Protein AF-A0A432FB07-F1 (afdb_monomer_lite)

pLDDT: mean 90.61, std 10.39, range [39.72, 98.75]

Radius of gyration: 23.54 Å; chains: 1; bounding box: 58×33×75 Å

Structure (mmCIF, N/CA/C/O backbone):
data_AF-A0A432FB07-F1
#
_entry.id   AF-A0A432FB07-F1
#
loop_
_atom_site.group_PDB
_atom_site.id
_atom_site.type_symbol
_atom_site.label_atom_id
_atom_site.label_alt_id
_atom_site.label_comp_id
_atom_site.label_asym_id
_atom_site.label_entity_id
_atom_site.label_seq_id
_atom_site.pdbx_PDB_ins_code
_atom_site.Cartn_x
_atom_site.Cartn_y
_atom_site.Cartn_z
_atom_site.occupancy
_atom_site.B_iso_or_equiv
_atom_site.auth_seq_id
_atom_site.auth_comp_id
_atom_site.auth_asym_id
_atom_site.auth_atom_id
_atom_site.pdbx_PDB_model_num
ATOM 1 N N . MET A 1 1 ? 30.727 -2.472 -44.908 1.00 56.41 1 MET A N 1
ATOM 2 C CA . MET A 1 1 ? 30.577 -3.791 -44.246 1.00 56.41 1 MET A CA 1
ATOM 3 C C . MET A 1 1 ? 30.570 -3.687 -42.722 1.00 56.41 1 MET A C 1
ATOM 5 O O . MET A 1 1 ? 29.626 -4.189 -42.135 1.00 56.41 1 MET A O 1
ATOM 9 N N . ILE A 1 2 ? 31.523 -2.994 -42.082 1.00 63.44 2 ILE A N 1
ATOM 10 C CA . ILE A 1 2 ? 31.592 -2.879 -40.606 1.00 63.44 2 ILE A CA 1
ATOM 11 C C . ILE A 1 2 ? 30.332 -2.233 -39.992 1.00 63.44 2 ILE A C 1
ATOM 13 O O . ILE A 1 2 ? 29.763 -2.795 -39.066 1.00 63.44 2 ILE A O 1
ATOM 17 N N . ASN A 1 3 ? 29.825 -1.128 -40.556 1.00 67.19 3 ASN A N 1
ATOM 18 C CA . ASN A 1 3 ? 28.597 -0.486 -40.050 1.00 67.19 3 ASN A CA 1
ATOM 19 C C . ASN A 1 3 ? 27.352 -1.377 -40.181 1.00 67.19 3 ASN A C 1
ATOM 21 O O . ASN A 1 3 ? 26.519 -1.394 -39.284 1.00 67.19 3 ASN A O 1
ATOM 25 N N . LYS A 1 4 ? 27.255 -2.164 -41.262 1.00 71.69 4 LYS A N 1
ATOM 26 C CA . LYS A 1 4 ? 26.156 -3.122 -41.457 1.00 71.69 4 LYS A CA 1
ATOM 27 C C . LYS A 1 4 ? 26.213 -4.235 -40.405 1.00 71.69 4 LYS A C 1
ATOM 29 O O . LYS A 1 4 ? 25.214 -4.515 -39.759 1.00 71.69 4 LYS A O 1
ATOM 34 N N . TYR A 1 5 ? 27.407 -4.781 -40.167 1.00 74.25 5 TYR A N 1
ATOM 35 C CA . TYR A 1 5 ? 27.622 -5.804 -39.144 1.00 74.25 5 TYR A CA 1
ATOM 36 C C . TYR A 1 5 ? 27.296 -5.305 -37.733 1.00 74.25 5 TYR A C 1
ATOM 38 O O . TYR A 1 5 ? 26.718 -6.048 -36.952 1.00 74.25 5 TYR A O 1
ATOM 46 N N . THR A 1 6 ? 27.646 -4.060 -37.391 1.00 79.44 6 THR A N 1
ATOM 47 C CA . THR A 1 6 ? 27.310 -3.474 -36.083 1.00 79.44 6 THR A CA 1
ATOM 48 C C . THR A 1 6 ? 25.808 -3.252 -35.931 1.00 79.44 6 THR A C 1
ATOM 50 O O . THR A 1 6 ? 25.265 -3.601 -34.889 1.00 79.44 6 THR A O 1
ATOM 53 N N . ASN A 1 7 ? 25.137 -2.732 -36.963 1.00 88.62 7 ASN A N 1
ATOM 54 C CA . ASN A 1 7 ? 23.699 -2.448 -36.946 1.00 88.62 7 ASN A CA 1
ATOM 55 C C . ASN A 1 7 ? 22.835 -3.710 -36.803 1.00 88.62 7 ASN A C 1
ATOM 57 O O . ASN A 1 7 ? 21.806 -3.675 -36.132 1.00 88.62 7 ASN A O 1
ATOM 61 N N . GLU A 1 8 ? 23.266 -4.823 -37.402 1.00 91.31 8 GLU A N 1
ATOM 62 C CA . GLU A 1 8 ? 22.541 -6.100 -37.398 1.00 91.31 8 GLU A CA 1
ATOM 63 C C . GLU A 1 8 ? 22.780 -6.946 -36.134 1.00 91.31 8 GLU A C 1
ATOM 65 O O . GLU A 1 8 ? 22.143 -7.987 -35.975 1.00 91.31 8 GLU A O 1
ATOM 70 N N . ARG A 1 9 ? 23.663 -6.526 -35.212 1.00 93.00 9 ARG A N 1
ATOM 71 C CA . ARG A 1 9 ? 23.925 -7.290 -33.979 1.00 93.00 9 ARG A CA 1
ATOM 72 C C . ARG A 1 9 ? 22.665 -7.434 -33.142 1.00 93.00 9 ARG A C 1
ATOM 74 O O . ARG A 1 9 ? 21.980 -6.447 -32.884 1.00 93.00 9 ARG A O 1
ATOM 81 N N . THR A 1 10 ? 22.421 -8.655 -32.678 1.00 96.69 10 THR A N 1
ATOM 82 C CA . THR A 1 10 ? 21.287 -8.995 -31.822 1.00 96.69 10 THR A CA 1
ATOM 83 C C . THR A 1 10 ? 21.324 -8.227 -30.505 1.00 96.69 10 THR A C 1
ATOM 85 O O . THR A 1 10 ? 22.370 -8.075 -29.874 1.00 96.69 10 THR A O 1
ATOM 88 N N . VAL A 1 11 ? 20.145 -7.785 -30.088 1.00 97.75 11 VAL A N 1
ATOM 89 C CA . VAL A 1 11 ? 19.855 -7.165 -28.798 1.00 97.75 11 VAL A CA 1
ATOM 90 C C . VAL A 1 11 ? 18.691 -7.933 -28.181 1.00 97.75 11 VAL A C 1
ATOM 92 O O . VAL A 1 11 ? 17.731 -8.262 -28.880 1.00 97.75 11 VAL A O 1
ATOM 95 N N . ILE A 1 12 ? 18.778 -8.225 -26.882 1.00 98.44 12 ILE A N 1
ATOM 96 C CA . ILE A 1 12 ? 17.704 -8.894 -26.136 1.00 98.44 12 ILE A CA 1
ATOM 97 C C . ILE A 1 12 ? 17.198 -7.947 -25.053 1.00 98.44 12 ILE A C 1
ATOM 99 O O . ILE A 1 12 ? 17.994 -7.368 -24.317 1.00 98.44 12 ILE A O 1
ATOM 103 N N . GLY A 1 13 ? 15.880 -7.804 -24.961 1.00 98.00 13 GLY A N 1
ATOM 104 C CA . GLY A 1 13 ? 15.182 -7.072 -23.914 1.00 98.00 13 GLY A CA 1
ATOM 105 C C . GLY A 1 13 ? 14.322 -7.996 -23.053 1.00 98.00 13 GLY A C 1
ATOM 106 O O . GLY A 1 13 ? 13.746 -8.960 -23.550 1.00 98.00 13 GLY A O 1
ATOM 107 N N . GLU A 1 14 ? 14.222 -7.678 -21.771 1.00 97.94 14 GLU A N 1
ATOM 108 C CA . GLU A 1 14 ? 13.280 -8.249 -20.807 1.00 97.94 14 GLU A CA 1
ATOM 109 C C . GLU A 1 14 ? 12.411 -7.103 -20.295 1.00 97.94 14 GLU A C 1
ATOM 111 O O . GLU A 1 14 ? 12.932 -6.138 -19.740 1.00 97.94 14 GLU A O 1
ATOM 116 N N . LEU A 1 15 ? 11.106 -7.192 -20.522 1.00 97.62 15 LEU A N 1
ATOM 117 C CA . LEU A 1 15 ? 10.119 -6.167 -20.198 1.00 97.62 15 LEU A CA 1
ATOM 118 C C . LEU A 1 15 ? 9.101 -6.733 -19.211 1.00 97.62 15 LEU A C 1
ATOM 120 O O . LEU A 1 15 ? 8.578 -7.827 -19.420 1.00 97.62 15 LEU A O 1
ATOM 124 N N . GLU A 1 16 ? 8.764 -5.965 -18.184 1.00 95.81 16 GLU A N 1
ATOM 125 C CA . GLU A 1 16 ? 7.710 -6.299 -17.231 1.00 95.81 16 GLU A CA 1
ATOM 126 C C . GLU A 1 16 ? 6.813 -5.087 -16.975 1.00 95.81 16 GLU A C 1
ATOM 128 O O . GLU A 1 16 ? 7.309 -3.987 -16.740 1.00 95.81 16 GLU A O 1
ATOM 133 N N . ILE A 1 17 ? 5.493 -5.290 -17.009 1.00 94.75 17 ILE A N 1
ATOM 134 C CA . ILE A 1 17 ? 4.533 -4.315 -16.480 1.00 94.75 17 ILE A CA 1
ATOM 135 C C . ILE A 1 17 ? 4.747 -4.254 -14.964 1.00 94.75 17 ILE A C 1
ATOM 137 O O . ILE A 1 17 ? 4.613 -5.268 -14.273 1.00 94.75 17 ILE A O 1
ATOM 141 N N . ASP A 1 18 ? 5.086 -3.081 -14.440 1.00 88.69 18 ASP A N 1
ATOM 142 C CA . ASP A 1 18 ? 5.388 -2.934 -13.019 1.00 88.69 18 ASP A CA 1
ATOM 143 C C . ASP A 1 18 ? 4.142 -3.214 -12.176 1.00 88.69 18 ASP A C 1
ATOM 145 O O . ASP A 1 18 ? 3.028 -2.834 -12.535 1.00 88.69 18 ASP A O 1
ATOM 149 N N . ASN A 1 19 ? 4.335 -3.883 -11.036 1.00 84.50 19 ASN A N 1
ATOM 150 C CA . ASN A 1 19 ? 3.273 -4.241 -10.087 1.00 84.50 19 ASN A CA 1
ATOM 151 C C . ASN A 1 19 ? 2.131 -5.079 -10.693 1.00 84.50 19 ASN A C 1
ATOM 153 O O . ASN A 1 19 ? 1.062 -5.185 -10.095 1.00 84.50 19 ASN A O 1
ATOM 157 N N . PHE A 1 20 ? 2.346 -5.724 -11.846 1.00 89.12 20 PHE A N 1
ATOM 158 C CA . PHE A 1 20 ? 1.288 -6.457 -12.540 1.00 89.12 20 PHE A CA 1
ATOM 159 C C . PHE A 1 20 ? 0.631 -7.540 -11.671 1.00 89.12 20 PHE A C 1
ATOM 161 O O . PHE A 1 20 ? -0.591 -7.653 -11.656 1.00 89.12 20 PHE A O 1
ATOM 168 N N . GLN A 1 21 ? 1.414 -8.293 -10.889 1.00 84.94 21 GLN A N 1
ATOM 169 C CA . GLN A 1 21 ? 0.868 -9.297 -9.962 1.00 84.94 21 GLN A CA 1
ATOM 170 C C . GLN A 1 21 ? -0.038 -8.665 -8.899 1.00 84.94 21 GLN A C 1
ATOM 172 O O . GLN A 1 21 ? -1.116 -9.177 -8.614 1.00 84.94 21 GLN A O 1
ATOM 177 N N . GLN A 1 22 ? 0.339 -7.498 -8.377 1.00 80.62 22 GLN A N 1
ATOM 178 C CA . GLN A 1 22 ? -0.490 -6.764 -7.429 1.00 80.62 22 GLN A CA 1
ATOM 179 C C . GLN A 1 22 ? -1.790 -6.284 -8.089 1.00 80.62 22 GLN A C 1
ATOM 181 O O . GLN A 1 22 ? -2.854 -6.396 -7.488 1.00 80.62 22 GLN A O 1
ATOM 186 N N . TYR A 1 23 ? -1.735 -5.809 -9.337 1.00 87.25 23 TYR A N 1
ATOM 187 C CA . TYR A 1 23 ? -2.926 -5.426 -10.102 1.00 87.25 23 TYR A CA 1
ATOM 188 C C . TYR A 1 23 ? -3.889 -6.594 -10.306 1.00 87.25 23 TYR A C 1
ATOM 190 O O . TYR A 1 23 ? -5.085 -6.427 -10.079 1.00 87.25 23 TYR A O 1
ATOM 198 N N . VAL A 1 24 ? -3.379 -7.785 -10.635 1.00 86.31 24 VAL A N 1
ATOM 199 C CA . VAL A 1 24 ? -4.188 -9.014 -10.730 1.00 86.31 24 VAL A CA 1
ATOM 200 C C . VAL A 1 24 ? -4.951 -9.272 -9.425 1.00 86.31 24 VAL A C 1
ATOM 202 O O . VAL A 1 24 ? -6.136 -9.614 -9.439 1.00 86.31 24 VAL A O 1
ATOM 205 N N . VAL A 1 25 ? -4.298 -9.050 -8.283 1.00 82.94 25 VAL A N 1
ATOM 206 C CA . VAL A 1 25 ? -4.913 -9.259 -6.971 1.00 82.94 25 VAL A CA 1
ATOM 207 C C . VAL A 1 25 ? -5.940 -8.169 -6.646 1.00 82.94 25 VAL A C 1
ATOM 209 O O . VAL A 1 25 ? -7.060 -8.491 -6.247 1.00 82.94 25 VAL A O 1
ATOM 212 N N . ILE A 1 26 ? -5.618 -6.889 -6.857 1.00 81.00 26 ILE A N 1
ATOM 213 C CA . ILE A 1 26 ? -6.413 -5.766 -6.328 1.00 81.00 26 ILE A CA 1
ATOM 214 C C . ILE A 1 26 ? -7.431 -5.164 -7.307 1.00 81.00 26 ILE A C 1
ATOM 216 O O . ILE A 1 26 ? -8.273 -4.386 -6.865 1.00 81.00 26 IL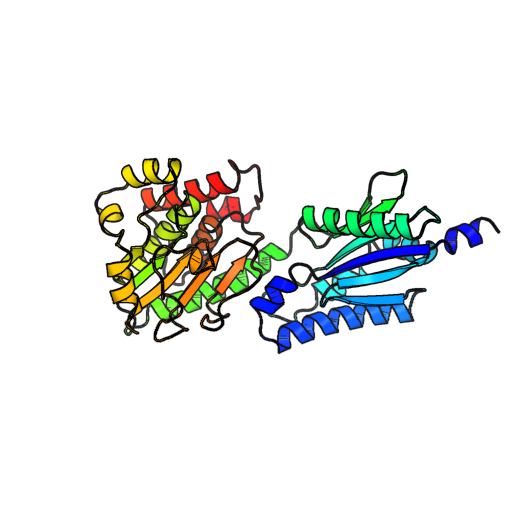E A O 1
ATOM 220 N N . LEU A 1 27 ? -7.391 -5.493 -8.601 1.00 85.25 27 LEU A N 1
ATOM 221 C CA . LEU A 1 27 ? -8.275 -4.899 -9.618 1.00 85.25 27 LEU A CA 1
ATOM 222 C C . LEU A 1 27 ? -9.321 -5.884 -10.158 1.00 85.25 27 LEU A C 1
ATOM 224 O O . LEU A 1 27 ? -9.128 -7.100 -10.064 1.00 85.25 27 LEU A O 1
ATOM 228 N N . PRO A 1 28 ? -10.447 -5.391 -10.702 1.00 87.12 28 PRO A N 1
ATOM 229 C CA . PRO A 1 28 ? -11.355 -6.185 -11.530 1.00 87.12 28 PRO A CA 1
ATOM 230 C C . PRO A 1 28 ? -10.635 -6.873 -12.701 1.00 87.12 28 PRO A C 1
ATOM 232 O O . PRO A 1 28 ? -9.660 -6.352 -13.238 1.00 87.12 28 PRO A O 1
ATOM 235 N N . GLU A 1 29 ? -11.124 -8.038 -13.130 1.00 89.38 29 GLU A N 1
ATOM 236 C CA . GLU A 1 29 ? -10.507 -8.794 -14.236 1.00 89.38 29 GLU A CA 1
ATOM 237 C C . GLU A 1 29 ? -10.530 -8.024 -15.566 1.00 89.38 29 GLU A C 1
ATOM 239 O O . GLU A 1 29 ? -9.567 -8.084 -16.329 1.00 89.38 29 GLU A O 1
ATOM 244 N N . GLU A 1 30 ? -11.596 -7.261 -15.820 1.00 91.94 30 GLU A N 1
ATOM 245 C CA . GLU A 1 30 ? -11.743 -6.405 -17.005 1.00 91.94 30 GLU A CA 1
ATOM 246 C C . GLU A 1 30 ? -10.647 -5.333 -17.095 1.00 91.94 30 GLU A C 1
ATOM 248 O O . GLU A 1 30 ? -10.052 -5.136 -18.157 1.00 91.94 30 GLU A O 1
ATOM 253 N N . ASP A 1 31 ? -10.307 -4.721 -15.961 1.00 92.38 31 ASP A N 1
ATOM 254 C CA . ASP A 1 31 ? -9.250 -3.720 -15.856 1.00 92.38 31 ASP A CA 1
ATOM 255 C C . ASP A 1 31 ? -7.874 -4.346 -16.107 1.00 92.38 31 ASP A C 1
ATOM 257 O O . ASP A 1 31 ? -7.064 -3.816 -16.868 1.00 92.38 31 ASP A O 1
ATOM 261 N N . VAL A 1 32 ? -7.612 -5.515 -15.513 1.00 93.12 32 VAL A N 1
ATOM 262 C CA . VAL A 1 32 ? -6.361 -6.266 -15.714 1.00 93.12 32 VAL A CA 1
ATOM 263 C C . VAL A 1 32 ? -6.188 -6.652 -17.184 1.00 93.12 32 VAL A C 1
ATOM 265 O O . VAL A 1 32 ? -5.097 -6.497 -17.742 1.00 93.12 32 VAL A O 1
ATOM 268 N N . PHE A 1 33 ? -7.260 -7.118 -17.828 1.00 93.94 33 PHE A N 1
ATOM 269 C CA . PHE A 1 33 ? -7.260 -7.455 -19.248 1.00 93.94 33 PHE A CA 1
ATOM 270 C C . PHE A 1 33 ? -6.988 -6.227 -20.127 1.00 93.94 33 PHE A C 1
ATOM 272 O O . PHE A 1 33 ? -6.179 -6.295 -21.057 1.00 93.94 33 PHE A O 1
ATOM 279 N N . ALA A 1 34 ? -7.608 -5.088 -19.817 1.00 95.12 34 ALA A N 1
ATOM 280 C CA . ALA A 1 34 ? -7.380 -3.844 -20.541 1.00 95.12 34 ALA A CA 1
ATOM 281 C C . ALA A 1 34 ? -5.926 -3.355 -20.396 1.00 95.12 34 ALA A C 1
ATOM 283 O O . ALA A 1 34 ? -5.310 -2.960 -21.390 1.00 95.12 34 ALA A O 1
ATOM 284 N N . ILE A 1 35 ? -5.335 -3.459 -19.197 1.00 94.69 35 ILE A N 1
ATOM 285 C CA . ILE A 1 35 ? -3.914 -3.157 -18.944 1.00 94.69 35 ILE A CA 1
ATOM 286 C C . ILE A 1 35 ? -3.001 -4.004 -19.832 1.00 94.69 35 ILE A C 1
ATOM 288 O O . ILE A 1 35 ? -2.101 -3.467 -20.482 1.00 94.69 35 ILE A O 1
ATOM 292 N N . GLN A 1 36 ? -3.225 -5.319 -19.887 1.00 94.81 36 GLN A N 1
ATOM 293 C CA . GLN A 1 36 ? -2.429 -6.204 -20.740 1.00 94.81 36 GLN A CA 1
ATOM 294 C C . GLN A 1 36 ? -2.590 -5.864 -22.220 1.00 94.81 36 GLN A C 1
ATOM 296 O O . GLN A 1 36 ? -1.587 -5.705 -22.915 1.00 94.81 36 GLN A O 1
ATOM 301 N N . SER A 1 37 ? -3.833 -5.703 -22.676 1.00 95.31 37 SER A N 1
ATOM 302 C CA . SER A 1 37 ? -4.152 -5.381 -24.070 1.00 95.31 37 SER A CA 1
ATOM 303 C C . SER A 1 37 ? -3.449 -4.103 -24.512 1.00 95.31 37 SER A C 1
ATOM 305 O O . SER A 1 37 ? -2.835 -4.065 -25.571 1.00 95.31 37 SER A O 1
ATOM 307 N N . LYS A 1 38 ? -3.409 -3.084 -23.647 1.00 96.38 38 LYS A N 1
ATOM 308 C CA . LYS A 1 38 ? -2.725 -1.835 -23.970 1.00 96.38 38 LYS A CA 1
ATOM 309 C C . LYS A 1 38 ? -1.215 -1.982 -24.144 1.00 96.38 38 LYS A C 1
ATOM 311 O O . LYS A 1 38 ? -0.625 -1.258 -24.946 1.00 96.38 38 LYS A O 1
ATOM 316 N N . MET A 1 39 ? -0.574 -2.865 -23.377 1.00 96.56 39 MET A N 1
ATOM 317 C CA . MET A 1 39 ? 0.847 -3.158 -23.571 1.00 96.56 39 MET A CA 1
ATOM 318 C C . MET A 1 39 ? 1.071 -3.885 -24.899 1.00 96.56 39 MET A C 1
ATOM 320 O O . MET A 1 39 ? 2.001 -3.537 -25.622 1.00 96.56 39 MET A O 1
ATOM 324 N N . LEU A 1 40 ? 0.207 -4.849 -25.232 1.00 96.12 40 LEU A N 1
ATOM 325 C CA . LEU A 1 40 ? 0.266 -5.560 -26.509 1.00 96.12 40 LEU A CA 1
ATOM 326 C C . LEU A 1 40 ? 0.122 -4.596 -27.690 1.00 96.12 40 LEU A C 1
ATOM 328 O O . LEU A 1 40 ? 0.994 -4.604 -28.549 1.00 96.12 40 LEU A O 1
ATOM 332 N N . ASP A 1 41 ? -0.850 -3.677 -27.659 1.00 96.62 41 ASP A N 1
ATOM 333 C CA . ASP A 1 41 ? -1.019 -2.652 -28.701 1.00 96.62 41 ASP A CA 1
ATOM 334 C C . ASP A 1 41 ? 0.276 -1.858 -28.947 1.00 96.62 41 ASP A C 1
ATOM 336 O O . ASP A 1 41 ? 0.655 -1.580 -30.082 1.00 96.62 41 ASP A O 1
ATOM 340 N N . ILE A 1 42 ? 0.981 -1.480 -27.873 1.00 96.00 42 ILE A N 1
ATOM 341 C CA . ILE A 1 42 ? 2.237 -0.726 -27.973 1.00 96.00 42 ILE A CA 1
ATOM 342 C C . ILE A 1 42 ? 3.344 -1.595 -28.566 1.00 96.00 42 ILE A C 1
ATOM 344 O O . ILE A 1 42 ? 4.121 -1.110 -29.385 1.00 96.00 42 ILE A O 1
ATOM 348 N N . LEU A 1 43 ? 3.444 -2.860 -28.157 1.00 97.31 43 LEU A N 1
ATOM 349 C CA . LEU A 1 43 ? 4.444 -3.779 -28.693 1.00 97.31 43 LEU A CA 1
ATOM 350 C C . LEU A 1 43 ? 4.176 -4.104 -30.170 1.00 97.31 43 LEU A C 1
ATOM 352 O O . LEU A 1 43 ? 5.125 -4.139 -30.952 1.00 97.31 43 LEU A O 1
ATOM 356 N N . ASP A 1 44 ? 2.916 -4.252 -30.569 1.00 97.44 44 ASP A N 1
ATOM 357 C CA . ASP A 1 44 ? 2.512 -4.491 -31.956 1.00 97.44 44 ASP A CA 1
ATOM 358 C C . ASP A 1 44 ? 2.833 -3.286 -32.852 1.00 97.44 44 ASP A C 1
ATOM 360 O O . ASP A 1 44 ? 3.451 -3.452 -33.904 1.00 97.44 44 ASP A O 1
ATOM 364 N N . GLU A 1 45 ? 2.566 -2.056 -32.395 1.00 96.50 45 GLU A N 1
ATOM 365 C CA . GLU A 1 45 ? 3.006 -0.838 -33.095 1.00 96.50 45 GLU A CA 1
ATOM 366 C C . GLU A 1 45 ? 4.537 -0.797 -33.302 1.00 96.50 45 GLU A C 1
ATOM 368 O O . GLU A 1 45 ? 5.031 -0.274 -34.308 1.00 96.50 45 GLU A O 1
ATOM 373 N N . LEU A 1 46 ? 5.321 -1.312 -32.343 1.00 96.69 46 LEU A N 1
ATOM 374 C CA . LEU A 1 46 ? 6.779 -1.382 -32.472 1.00 96.69 46 LEU A CA 1
ATOM 375 C C . LEU A 1 46 ? 7.219 -2.441 -33.488 1.00 96.69 46 LEU A C 1
ATOM 377 O O . LEU A 1 46 ? 8.190 -2.196 -34.205 1.00 96.69 46 LEU A O 1
ATOM 381 N N . VAL A 1 47 ? 6.518 -3.575 -33.566 1.00 97.44 47 VAL A N 1
ATOM 382 C CA . VAL A 1 47 ? 6.759 -4.632 -34.564 1.00 97.44 47 VAL A CA 1
ATOM 383 C C . VAL A 1 47 ? 6.459 -4.129 -35.977 1.00 97.44 47 VAL A C 1
ATOM 385 O O . VAL A 1 47 ? 7.228 -4.398 -36.895 1.00 97.44 47 VAL A O 1
ATOM 388 N N . GLU A 1 48 ? 5.390 -3.353 -36.167 1.00 96.56 48 GLU A N 1
ATOM 389 C CA . GLU A 1 48 ? 5.053 -2.782 -37.480 1.00 96.56 48 GLU A CA 1
ATOM 390 C C . GLU A 1 48 ? 6.089 -1.758 -37.968 1.00 96.56 48 GLU A C 1
ATOM 392 O O . GLU A 1 48 ? 6.325 -1.618 -39.170 1.00 96.56 48 GLU A O 1
ATOM 397 N N . LYS A 1 49 ? 6.706 -1.017 -37.038 1.00 96.19 49 LYS A N 1
ATOM 398 C CA . LYS A 1 49 ? 7.577 0.121 -37.359 1.00 96.19 49 LYS A CA 1
ATOM 399 C C . LYS A 1 49 ? 9.072 -0.204 -37.360 1.00 96.19 49 LYS A C 1
ATOM 401 O O . LYS A 1 49 ? 9.838 0.485 -38.037 1.00 96.19 49 LYS A O 1
ATOM 406 N N . TYR A 1 50 ? 9.505 -1.194 -36.587 1.00 96.56 50 TYR A N 1
ATOM 407 C CA . TYR A 1 50 ? 10.918 -1.502 -36.372 1.00 96.56 50 TYR A CA 1
ATOM 408 C C . TYR A 1 50 ? 11.199 -3.000 -36.500 1.00 96.56 50 TYR A C 1
ATOM 410 O O . TYR A 1 50 ? 10.298 -3.829 -36.491 1.00 96.56 50 TYR A O 1
ATOM 418 N N . ASN A 1 51 ? 12.480 -3.367 -36.584 1.00 94.50 51 ASN A N 1
ATOM 419 C CA . ASN A 1 51 ? 12.890 -4.768 -36.652 1.00 94.50 51 ASN A CA 1
ATOM 420 C C . ASN A 1 51 ? 12.864 -5.414 -35.259 1.00 94.50 51 ASN A C 1
ATOM 422 O O . ASN A 1 51 ? 13.900 -5.553 -34.596 1.00 94.50 51 ASN A O 1
ATOM 426 N N . ILE A 1 52 ? 11.663 -5.742 -34.791 1.00 96.75 52 ILE A N 1
ATOM 427 C CA . ILE A 1 52 ? 11.400 -6.272 -33.455 1.00 96.75 52 ILE A CA 1
ATOM 428 C C . ILE A 1 52 ? 10.525 -7.509 -33.555 1.00 96.75 52 ILE A C 1
ATOM 430 O O . ILE A 1 52 ? 9.590 -7.573 -34.344 1.00 96.75 52 ILE A O 1
ATOM 434 N N . VAL A 1 53 ? 10.803 -8.470 -32.682 1.00 97.69 53 VAL A N 1
ATOM 435 C CA . VAL A 1 53 ? 9.853 -9.509 -32.301 1.00 97.69 53 VAL A CA 1
ATOM 436 C C . VAL A 1 53 ? 9.784 -9.570 -30.783 1.00 97.69 53 VAL A C 1
ATOM 438 O O . VAL A 1 53 ? 10.787 -9.359 -30.097 1.00 97.69 53 VAL A O 1
ATOM 441 N N . TYR A 1 54 ? 8.609 -9.872 -30.249 1.00 98.19 54 TYR A N 1
ATOM 442 C CA . TYR A 1 54 ? 8.432 -10.104 -28.826 1.00 98.19 54 TYR A CA 1
ATOM 443 C C . TYR A 1 54 ? 7.642 -11.386 -28.579 1.00 98.19 54 TYR A C 1
ATOM 445 O O . TYR A 1 54 ? 6.943 -11.895 -29.457 1.00 98.19 54 TYR A O 1
ATOM 453 N N . ARG A 1 55 ? 7.767 -11.93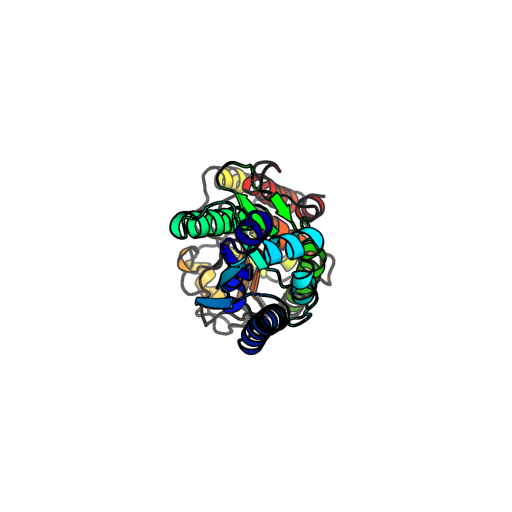2 -27.371 1.00 97.62 55 ARG A N 1
ATOM 454 C CA . ARG A 1 55 ? 6.930 -13.036 -26.904 1.00 97.62 55 ARG A CA 1
ATOM 455 C C . ARG A 1 55 ? 6.609 -12.853 -25.433 1.00 97.62 55 ARG A C 1
ATOM 457 O O . ARG A 1 55 ? 7.506 -12.656 -24.616 1.00 97.62 55 ARG A O 1
ATOM 464 N N . GLN A 1 56 ? 5.332 -12.975 -25.095 1.00 96.56 56 GLN A N 1
ATOM 465 C CA . GLN A 1 56 ? 4.916 -13.107 -23.708 1.00 96.56 56 GLN A CA 1
ATOM 466 C C . GLN A 1 56 ? 5.245 -1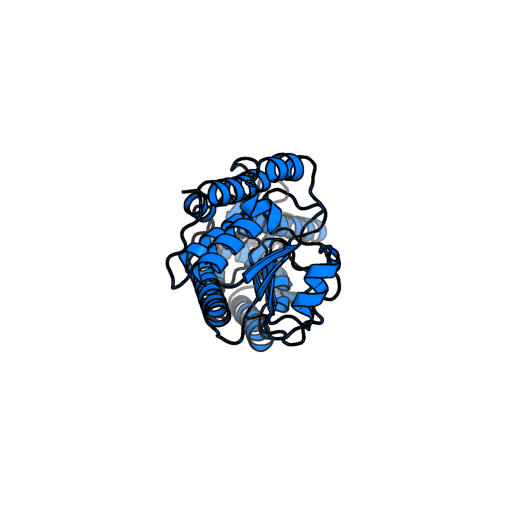4.520 -23.216 1.00 96.56 56 GLN A C 1
ATOM 468 O O . GLN A 1 56 ? 4.905 -15.505 -23.876 1.00 96.56 56 GLN A O 1
ATOM 473 N N . TYR A 1 57 ? 5.930 -14.621 -22.079 1.00 92.69 57 TYR A N 1
ATOM 474 C CA . TYR A 1 57 ? 6.259 -15.914 -21.463 1.00 92.69 57 TYR A CA 1
ATOM 475 C C . TYR A 1 57 ? 5.560 -16.123 -20.116 1.00 92.69 57 TYR A C 1
ATOM 477 O O . TYR A 1 57 ? 5.358 -17.262 -19.706 1.00 92.69 57 TYR A O 1
ATOM 485 N N . VAL A 1 58 ? 5.163 -15.033 -19.458 1.00 92.44 58 VAL A N 1
ATOM 486 C CA . VAL A 1 58 ? 4.296 -14.989 -18.276 1.00 92.44 58 VAL A CA 1
ATOM 487 C C . VAL A 1 58 ? 3.423 -13.742 -18.411 1.00 92.44 58 VAL A C 1
ATOM 489 O O . VAL A 1 58 ? 3.846 -12.756 -19.013 1.00 92.44 58 VAL A O 1
ATOM 492 N N . ASN A 1 59 ? 2.215 -13.758 -17.851 1.00 88.94 59 ASN A N 1
ATOM 493 C CA . ASN A 1 59 ? 1.340 -12.588 -17.827 1.00 88.94 59 ASN A CA 1
ATOM 494 C C . ASN A 1 59 ? 2.080 -11.343 -17.306 1.00 88.94 59 ASN A C 1
ATOM 496 O O . ASN A 1 59 ? 2.647 -11.352 -16.213 1.00 88.94 59 ASN A O 1
ATOM 500 N N . GLY A 1 60 ? 2.083 -10.282 -18.116 1.00 91.62 60 GLY A N 1
ATOM 501 C CA . GLY A 1 60 ? 2.790 -9.033 -17.826 1.00 91.62 60 GLY A CA 1
ATOM 502 C C . GLY A 1 60 ? 4.305 -9.041 -18.075 1.00 91.62 60 GLY A C 1
ATOM 503 O O . GLY A 1 60 ? 4.910 -7.985 -17.912 1.00 91.62 60 GLY A O 1
ATOM 504 N N . LYS A 1 61 ? 4.915 -10.161 -18.503 1.00 96.12 61 LYS A N 1
ATOM 505 C CA . LYS A 1 61 ? 6.351 -10.267 -18.823 1.00 96.12 61 LYS A CA 1
ATOM 506 C C . LYS A 1 61 ? 6.608 -10.691 -20.267 1.00 96.12 61 LYS A C 1
ATOM 508 O O . LYS A 1 61 ? 6.039 -11.668 -20.764 1.00 96.12 61 LYS A O 1
ATOM 513 N N . TYR A 1 62 ? 7.530 -9.991 -20.915 1.00 98.06 62 TYR A N 1
ATOM 514 C CA . TYR A 1 62 ? 7.819 -10.137 -22.335 1.00 98.06 62 TYR A CA 1
ATOM 515 C C . TYR A 1 62 ? 9.321 -10.214 -22.571 1.00 98.06 62 TYR A C 1
ATOM 517 O O . TYR A 1 62 ? 10.091 -9.434 -22.013 1.00 98.06 62 TYR A O 1
ATOM 525 N N . ILE A 1 63 ? 9.729 -11.127 -23.448 1.00 98.06 63 ILE A N 1
ATOM 526 C CA . ILE A 1 63 ? 11.065 -11.105 -24.036 1.00 98.06 63 ILE A CA 1
ATOM 527 C C . ILE A 1 63 ? 10.986 -10.405 -25.388 1.00 98.06 63 ILE A C 1
ATOM 529 O O . ILE A 1 63 ? 10.064 -10.657 -26.165 1.00 98.06 63 ILE A O 1
ATOM 533 N N . ILE A 1 64 ? 11.949 -9.534 -25.664 1.00 98.06 64 ILE A N 1
ATOM 534 C CA . ILE A 1 64 ? 12.056 -8.757 -26.897 1.00 98.06 64 ILE A CA 1
ATOM 535 C C . ILE A 1 64 ? 13.377 -9.121 -27.570 1.00 98.06 64 ILE A C 1
ATOM 537 O O . ILE A 1 64 ? 14.418 -9.172 -26.918 1.00 98.06 64 ILE A O 1
ATOM 541 N N . ILE A 1 65 ? 13.352 -9.363 -28.877 1.00 98.12 65 ILE A N 1
ATOM 542 C CA . ILE A 1 65 ? 14.549 -9.570 -29.693 1.00 98.12 65 ILE A CA 1
ATOM 543 C C . ILE A 1 65 ? 14.542 -8.528 -30.804 1.00 98.12 65 ILE A C 1
ATOM 545 O O . ILE A 1 65 ? 13.548 -8.344 -31.506 1.00 98.12 65 ILE A O 1
ATOM 549 N N . THR A 1 66 ? 15.664 -7.833 -30.951 1.00 97.75 66 THR A N 1
ATOM 550 C CA . THR A 1 66 ? 15.847 -6.784 -31.954 1.00 97.75 66 THR A CA 1
ATOM 551 C C . THR A 1 66 ? 17.316 -6.682 -32.363 1.00 97.75 66 THR A C 1
ATOM 553 O O . THR A 1 66 ? 18.108 -7.595 -32.111 1.00 97.75 66 THR A O 1
ATOM 556 N N . ASN A 1 67 ? 17.690 -5.585 -33.015 1.00 96.75 67 ASN A N 1
ATOM 557 C CA . ASN A 1 67 ? 19.046 -5.295 -33.440 1.00 96.75 67 ASN A CA 1
ATOM 558 C C . ASN A 1 67 ? 19.563 -3.952 -32.896 1.00 96.75 67 ASN A C 1
ATOM 560 O O . ASN A 1 67 ? 18.812 -3.115 -32.388 1.00 96.75 67 ASN A O 1
ATOM 564 N N . GLN A 1 68 ? 20.874 -3.749 -33.006 1.00 95.56 68 GLN A N 1
ATOM 565 C CA . GLN A 1 68 ? 21.551 -2.545 -32.525 1.00 95.56 68 GLN A CA 1
ATOM 566 C C . GLN A 1 68 ? 21.025 -1.263 -33.187 1.00 95.56 68 GLN A C 1
ATOM 568 O O . GLN A 1 68 ? 20.937 -0.234 -32.523 1.00 95.56 68 GLN A O 1
ATOM 573 N N . GLU A 1 69 ? 20.653 -1.310 -34.469 1.00 96.06 69 GLU A N 1
ATOM 574 C CA . GLU A 1 69 ? 20.069 -0.160 -35.174 1.00 96.06 69 GLU A CA 1
ATOM 575 C C . GLU A 1 69 ? 18.767 0.318 -34.520 1.00 96.06 69 GLU A C 1
ATOM 577 O O . GLU A 1 69 ? 18.598 1.512 -34.253 1.00 96.06 69 GLU A O 1
ATOM 582 N N . THR A 1 70 ? 17.877 -0.621 -34.199 1.00 97.31 70 THR A N 1
ATOM 583 C CA . THR A 1 70 ? 16.614 -0.327 -33.520 1.00 97.31 70 THR A CA 1
ATOM 584 C C . THR A 1 70 ? 16.854 0.181 -32.101 1.00 97.31 70 THR A C 1
ATOM 586 O O . THR A 1 70 ? 16.275 1.197 -31.713 1.00 97.31 70 THR A O 1
ATOM 589 N N . LEU A 1 71 ? 17.768 -0.447 -31.349 1.00 96.38 71 LEU A N 1
ATOM 590 C CA . LEU A 1 71 ? 18.151 0.024 -30.014 1.00 96.38 71 LEU A CA 1
ATOM 591 C C . LEU A 1 71 ? 18.645 1.476 -30.051 1.00 96.38 71 LEU A C 1
ATOM 593 O O . LEU A 1 71 ? 18.181 2.304 -29.275 1.00 96.38 71 LEU A O 1
ATOM 597 N N . THR A 1 72 ? 19.516 1.821 -31.000 1.00 94.94 72 THR A N 1
ATOM 598 C CA . THR A 1 72 ? 20.007 3.195 -31.152 1.00 94.94 72 THR A CA 1
ATOM 599 C C . THR A 1 72 ? 18.880 4.182 -31.481 1.00 94.94 72 THR A C 1
ATOM 601 O O . THR A 1 72 ? 18.930 5.338 -31.055 1.00 94.94 72 THR A O 1
ATOM 604 N N . HIS A 1 73 ? 17.837 3.765 -32.208 1.00 95.06 73 HIS A N 1
ATOM 605 C CA . HIS A 1 73 ? 16.648 4.598 -32.412 1.00 95.06 73 HIS A CA 1
ATOM 606 C C . HIS A 1 73 ? 15.862 4.808 -31.107 1.00 95.06 73 HIS A C 1
ATOM 608 O O . HIS A 1 73 ? 15.406 5.918 -30.813 1.00 95.06 73 HIS A O 1
ATOM 614 N N . PHE A 1 74 ? 15.734 3.762 -30.294 1.00 95.38 74 PHE A N 1
ATOM 615 C CA . PHE A 1 74 ? 15.058 3.830 -29.001 1.00 95.38 74 PHE A CA 1
ATOM 616 C C . PHE A 1 74 ? 15.804 4.708 -27.998 1.00 95.38 74 PHE A C 1
ATOM 618 O O . PHE A 1 74 ? 15.188 5.581 -27.389 1.00 95.38 74 PHE A O 1
ATOM 625 N N . GLU A 1 75 ? 17.127 4.575 -27.906 1.00 92.50 75 GLU A N 1
ATOM 626 C CA . GLU A 1 75 ? 17.975 5.420 -27.059 1.00 92.50 75 GLU A CA 1
ATOM 627 C C . GLU A 1 75 ? 17.886 6.901 -27.469 1.00 92.50 75 GLU A C 1
ATOM 629 O O . GLU A 1 75 ? 17.750 7.770 -26.609 1.00 92.50 75 GLU A O 1
ATOM 634 N N . LYS A 1 76 ? 17.872 7.212 -28.778 1.00 93.62 76 LYS A N 1
ATOM 635 C CA . LYS A 1 76 ? 17.708 8.593 -29.290 1.00 93.62 76 LYS A CA 1
ATOM 636 C C . LYS A 1 76 ? 16.369 9.223 -28.924 1.00 93.62 76 LYS A C 1
ATOM 638 O O . LYS A 1 76 ? 16.277 10.440 -28.777 1.00 93.62 76 LYS A O 1
ATOM 643 N N . THR A 1 77 ? 15.324 8.410 -28.833 1.00 91.56 77 THR A N 1
ATOM 644 C CA . THR A 1 77 ? 13.987 8.866 -28.442 1.00 91.56 77 THR A CA 1
ATOM 645 C C . THR A 1 77 ? 13.746 8.729 -26.944 1.00 91.56 77 THR A C 1
ATOM 647 O O . THR A 1 77 ? 12.638 9.020 -26.498 1.00 91.56 77 THR A O 1
ATOM 650 N N . SER A 1 78 ? 14.752 8.306 -26.170 1.00 90.25 78 SER A N 1
ATOM 651 C CA . SER A 1 78 ? 14.640 7.973 -24.748 1.00 90.25 78 SER A CA 1
ATOM 652 C C . SER A 1 78 ? 13.448 7.061 -24.450 1.00 90.25 78 SER A C 1
ATOM 654 O O . SER A 1 78 ? 12.771 7.243 -23.444 1.00 90.25 78 SER A O 1
ATOM 656 N N . PHE A 1 79 ? 13.159 6.117 -25.354 1.00 93.12 79 PHE A N 1
ATOM 657 C CA . PHE A 1 79 ? 12.073 5.142 -25.218 1.00 93.12 79 PHE A CA 1
ATOM 658 C C . PHE A 1 79 ? 10.681 5.755 -24.965 1.00 93.12 79 PHE A C 1
ATOM 660 O O . PHE A 1 79 ? 9.821 5.142 -24.333 1.00 93.12 79 PHE A O 1
ATOM 667 N N . LYS A 1 80 ? 10.413 6.949 -25.513 1.00 88.69 80 LYS A N 1
ATOM 668 C CA . LYS A 1 80 ? 9.134 7.680 -25.367 1.00 88.69 80 LYS A CA 1
ATOM 669 C C . LYS A 1 80 ? 7.872 6.892 -25.733 1.00 88.69 80 LYS A C 1
ATOM 671 O O . LYS A 1 80 ? 6.774 7.325 -25.404 1.00 88.69 80 LYS A O 1
ATOM 676 N N . PHE A 1 81 ? 7.982 5.753 -26.414 1.00 88.25 81 PHE A N 1
ATOM 677 C CA . PHE A 1 81 ? 6.828 4.900 -26.695 1.00 88.25 81 PHE A CA 1
ATOM 678 C C . PHE A 1 81 ? 6.153 4.373 -25.414 1.00 88.25 81 PHE A C 1
ATOM 680 O O . PHE A 1 81 ? 4.932 4.228 -25.408 1.00 88.25 81 PHE A O 1
ATOM 687 N N . PHE A 1 82 ? 6.883 4.209 -24.302 1.00 87.88 82 PHE A N 1
ATOM 688 C CA . PHE A 1 82 ? 6.282 3.854 -23.008 1.00 87.88 82 PHE A CA 1
ATOM 689 C C . PHE A 1 82 ? 5.415 4.967 -22.403 1.00 87.88 82 PHE A C 1
ATOM 691 O O . PHE A 1 82 ? 4.537 4.678 -21.589 1.00 87.88 82 PHE A O 1
ATOM 698 N N . ASP A 1 83 ? 5.544 6.221 -22.855 1.00 86.25 83 ASP A N 1
ATOM 699 C CA . ASP A 1 83 ? 4.631 7.289 -22.430 1.00 86.25 83 ASP A CA 1
ATOM 700 C C . ASP A 1 83 ? 3.187 7.008 -22.852 1.00 86.25 83 ASP A C 1
ATOM 702 O O . ASP A 1 83 ? 2.258 7.470 -22.191 1.00 86.25 83 ASP A O 1
ATOM 706 N N . LYS A 1 84 ? 2.976 6.247 -23.937 1.00 89.06 84 LYS A N 1
ATOM 707 C CA . LYS A 1 84 ? 1.634 5.816 -24.350 1.00 89.06 84 LYS A CA 1
ATOM 708 C C . LYS A 1 84 ? 1.007 4.872 -23.327 1.00 89.06 84 LYS A C 1
ATOM 710 O O . LYS A 1 84 ? -0.196 4.957 -23.104 1.00 89.06 84 LYS A O 1
ATOM 715 N N . PHE A 1 85 ? 1.812 3.999 -22.719 1.00 90.75 85 PHE A N 1
ATOM 716 C CA . PHE A 1 85 ? 1.357 3.077 -21.680 1.00 90.75 85 PHE A CA 1
ATOM 717 C C . PHE A 1 85 ? 1.021 3.847 -20.406 1.00 90.75 85 PHE A C 1
ATOM 719 O O . PHE A 1 85 ? -0.074 3.739 -19.871 1.00 90.75 85 PHE A O 1
ATOM 726 N N . ARG A 1 86 ? 1.929 4.741 -20.013 1.00 83.19 86 ARG A N 1
ATOM 727 C CA . ARG A 1 86 ? 1.782 5.632 -18.861 1.00 83.19 86 ARG A CA 1
ATOM 728 C C . ARG A 1 86 ? 0.537 6.512 -18.912 1.00 83.19 86 ARG A C 1
ATOM 730 O O . ARG A 1 86 ? -0.094 6.759 -17.894 1.00 83.19 86 ARG A O 1
ATOM 737 N N . LYS A 1 87 ? 0.188 7.004 -20.102 1.00 83.50 87 LYS A N 1
ATOM 738 C CA . LYS A 1 87 ? -0.978 7.871 -20.331 1.00 83.50 87 LYS A CA 1
ATOM 739 C C . LYS A 1 87 ? -2.265 7.092 -20.607 1.00 83.50 87 LYS A C 1
ATOM 741 O O . LYS A 1 87 ? -3.299 7.713 -20.854 1.00 83.50 87 LYS A O 1
ATOM 746 N N . ALA A 1 88 ? -2.216 5.761 -20.609 1.00 81.38 88 ALA A N 1
ATOM 747 C CA . ALA A 1 88 ? -3.403 4.942 -20.761 1.00 81.38 88 ALA A CA 1
ATOM 748 C C . ALA A 1 88 ? -4.189 4.971 -19.444 1.00 81.38 88 ALA A C 1
ATOM 750 O O . ALA A 1 88 ? -3.921 4.208 -18.522 1.00 81.38 88 ALA A O 1
ATOM 751 N N . ASN A 1 89 ? -5.142 5.898 -19.354 1.00 80.38 89 ASN A N 1
ATOM 752 C CA . ASN A 1 89 ? -6.065 6.038 -18.226 1.00 80.38 89 ASN A CA 1
ATOM 753 C C . ASN A 1 89 ? -7.096 4.894 -18.234 1.00 80.38 89 ASN A C 1
ATOM 755 O O . ASN A 1 89 ? -8.274 5.127 -18.485 1.00 80.38 89 ASN A O 1
ATOM 759 N N . ILE A 1 90 ? -6.632 3.657 -18.049 1.00 85.19 90 ILE A N 1
ATOM 760 C CA . ILE A 1 90 ? -7.469 2.449 -18.083 1.00 85.19 90 ILE A CA 1
ATOM 761 C C . ILE A 1 90 ? -8.247 2.322 -16.783 1.00 85.19 90 ILE A C 1
ATOM 763 O O . ILE A 1 90 ? -9.464 2.206 -16.803 1.00 85.19 90 ILE A O 1
ATOM 767 N N . VAL A 1 91 ? -7.533 2.413 -15.662 1.00 77.06 91 VAL A N 1
ATOM 768 C CA . VAL A 1 91 ? -8.129 2.414 -14.331 1.00 77.06 91 VAL A CA 1
ATOM 769 C C . VAL A 1 91 ? -7.939 3.790 -13.735 1.00 77.06 91 VAL A C 1
ATOM 771 O O . VAL A 1 91 ? -6.817 4.303 -13.649 1.00 77.06 91 VAL A O 1
ATOM 774 N N . GLU A 1 92 ? -9.043 4.403 -13.327 1.00 69.25 92 GLU A N 1
ATOM 775 C CA . GLU A 1 92 ? -8.998 5.690 -12.651 1.00 69.25 92 GLU A CA 1
ATOM 776 C C . GLU A 1 92 ? -8.119 5.576 -11.397 1.00 69.25 92 GLU A C 1
ATOM 778 O O . GLU A 1 92 ? -8.306 4.697 -10.557 1.00 69.25 92 GLU A O 1
ATOM 783 N N . GLY A 1 93 ? -7.118 6.448 -11.271 1.00 62.06 93 GLY A N 1
ATOM 784 C CA . GLY A 1 93 ? -6.228 6.398 -10.112 1.00 62.06 93 GLY A CA 1
ATOM 785 C C . GLY A 1 93 ? -5.063 5.407 -10.223 1.00 62.06 93 GLY A C 1
ATOM 786 O O . GLY A 1 93 ? -4.383 5.206 -9.221 1.00 62.06 93 GLY A O 1
ATOM 787 N N . ILE A 1 94 ? -4.788 4.805 -11.389 1.00 69.31 94 ILE A N 1
ATOM 788 C CA . ILE A 1 94 ? -3.607 3.945 -11.592 1.00 69.31 94 ILE A CA 1
ATOM 789 C C . ILE A 1 94 ? -2.846 4.387 -12.841 1.00 69.31 94 ILE A C 1
ATOM 791 O O . ILE A 1 94 ? -3.370 4.348 -13.949 1.00 69.31 94 ILE A O 1
ATOM 795 N N . SER A 1 95 ? -1.587 4.798 -12.661 1.00 71.88 95 SER A N 1
ATOM 796 C CA . SER A 1 95 ? -0.673 5.040 -13.778 1.00 71.88 95 SER A CA 1
ATOM 797 C C . SER A 1 95 ? 0.049 3.746 -14.033 1.00 71.88 95 SER A C 1
ATOM 799 O O . SER A 1 95 ? 0.741 3.234 -13.156 1.00 71.88 95 SER A O 1
ATOM 801 N N . LEU A 1 96 ? -0.085 3.255 -15.248 1.00 85.62 96 LEU A N 1
ATOM 802 C CA . LEU A 1 96 ? 0.603 2.054 -15.662 1.00 85.62 96 LEU A CA 1
ATOM 803 C C . LEU A 1 96 ? 2.060 2.402 -15.951 1.00 85.62 96 LEU A C 1
ATOM 805 O O . LEU A 1 96 ? 2.358 3.438 -16.544 1.00 85.62 96 LEU A O 1
ATOM 809 N N . SER A 1 97 ? 2.981 1.554 -15.527 1.00 88.19 97 SER A N 1
ATOM 810 C CA . SER A 1 97 ? 4.384 1.671 -15.899 1.00 88.19 97 SER A CA 1
ATOM 811 C C . SER A 1 97 ? 4.940 0.307 -16.250 1.00 88.19 97 SER A C 1
ATOM 813 O O . SER A 1 97 ? 4.343 -0.731 -15.952 1.00 88.19 97 SER A O 1
ATOM 815 N N . ALA A 1 98 ? 6.064 0.315 -16.948 1.00 92.31 98 ALA A N 1
ATOM 816 C CA . ALA A 1 98 ? 6.781 -0.897 -17.264 1.00 92.31 98 ALA A CA 1
ATOM 817 C C . ALA A 1 98 ? 8.278 -0.648 -17.128 1.00 92.31 98 ALA A C 1
ATOM 819 O O . ALA A 1 98 ? 8.781 0.404 -17.529 1.00 92.31 98 ALA A O 1
ATOM 820 N N . SER A 1 99 ? 8.974 -1.641 -16.591 1.00 93.94 99 SER A N 1
ATOM 821 C CA . SER A 1 99 ? 10.425 -1.649 -16.504 1.00 93.94 99 SER A CA 1
ATOM 822 C C . SER A 1 99 ? 11.008 -2.539 -17.584 1.00 93.94 99 SER A C 1
ATOM 824 O O . SER A 1 99 ? 10.459 -3.598 -17.890 1.00 93.94 99 SER A O 1
ATOM 826 N N . MET A 1 100 ? 12.148 -2.138 -18.144 1.00 96.50 100 MET A N 1
ATOM 827 C CA . MET A 1 100 ? 12.822 -2.914 -19.181 1.00 96.50 100 MET A CA 1
ATOM 828 C C . MET A 1 100 ? 14.322 -3.016 -18.929 1.00 96.50 100 MET A C 1
ATOM 830 O O . MET A 1 100 ? 15.001 -2.024 -18.687 1.00 96.50 100 MET A O 1
ATOM 834 N N . GLY A 1 101 ? 14.871 -4.217 -19.034 1.00 97.31 101 GLY A N 1
ATOM 835 C CA . GLY A 1 101 ? 16.309 -4.434 -19.103 1.00 97.31 101 GLY A CA 1
ATOM 836 C C . GLY A 1 101 ? 16.724 -4.838 -20.505 1.00 97.31 101 GLY A C 1
ATOM 837 O O . GLY A 1 101 ? 16.105 -5.712 -21.099 1.00 97.31 101 GLY A O 1
ATOM 838 N N . ILE A 1 102 ? 17.781 -4.234 -21.035 1.00 97.88 102 ILE A N 1
ATOM 839 C CA . ILE A 1 102 ? 18.303 -4.518 -22.372 1.00 97.88 102 ILE A CA 1
ATOM 840 C C . ILE A 1 102 ? 19.753 -4.975 -22.259 1.00 97.88 102 ILE A C 1
ATOM 842 O O . ILE A 1 102 ? 20.583 -4.287 -21.671 1.00 97.88 102 ILE A O 1
ATOM 846 N N . GLY A 1 103 ? 20.066 -6.124 -22.850 1.00 97.31 103 GLY A N 1
ATOM 847 C CA . GLY A 1 103 ? 21.429 -6.586 -23.076 1.00 97.31 103 GLY A CA 1
ATOM 848 C C . GLY A 1 103 ? 21.872 -6.288 -24.504 1.00 97.31 103 GLY A C 1
ATOM 849 O O . GLY A 1 103 ? 21.190 -6.677 -25.455 1.00 97.31 103 GLY A O 1
ATOM 850 N N . ALA A 1 104 ? 23.025 -5.635 -24.657 1.00 94.81 104 ALA A N 1
ATOM 851 C CA . ALA A 1 104 ? 23.614 -5.294 -25.952 1.00 94.81 104 ALA A CA 1
ATOM 852 C C . ALA A 1 104 ? 25.152 -5.412 -25.946 1.00 94.81 104 ALA A C 1
ATOM 854 O O . ALA A 1 104 ? 25.794 -5.565 -24.907 1.00 94.81 104 ALA A O 1
ATOM 855 N N . GLY A 1 105 ? 25.769 -5.340 -27.130 1.00 90.62 105 GLY A N 1
ATOM 856 C CA . GLY A 1 105 ? 27.228 -5.225 -27.274 1.00 90.62 105 GLY A CA 1
ATOM 857 C C . GLY A 1 105 ? 28.032 -6.531 -27.252 1.00 90.62 105 GLY A C 1
ATOM 858 O O . GLY A 1 105 ? 29.253 -6.475 -27.367 1.00 90.62 105 GLY A O 1
ATOM 859 N N . THR A 1 106 ? 27.385 -7.696 -27.177 1.00 89.81 106 THR A N 1
ATOM 860 C CA . THR A 1 106 ? 28.036 -9.020 -27.228 1.00 89.81 106 THR A CA 1
ATOM 861 C C . THR A 1 106 ? 27.340 -9.941 -28.234 1.00 89.81 106 THR A C 1
ATOM 863 O O . THR A 1 106 ? 26.167 -9.752 -28.540 1.00 89.81 106 THR A O 1
ATOM 866 N N . SER A 1 107 ? 28.058 -10.922 -28.787 1.00 89.00 107 SER A N 1
ATOM 867 C CA . SER A 1 107 ? 27.514 -11.911 -29.736 1.00 89.00 107 SER A CA 1
ATOM 868 C C . SER A 1 107 ? 26.895 -13.138 -29.053 1.00 89.00 107 SER A C 1
ATOM 870 O O . SER A 1 107 ? 26.275 -13.968 -29.713 1.00 89.00 107 SER A O 1
ATOM 872 N N . SER A 1 108 ? 27.066 -13.277 -27.736 1.00 94.38 108 SER A N 1
ATOM 873 C CA . SER A 1 108 ? 26.517 -14.389 -26.959 1.00 94.38 108 SER A CA 1
ATOM 874 C C . SER A 1 108 ? 25.077 -14.101 -26.536 1.00 94.38 108 SER A C 1
ATOM 876 O O . SER A 1 108 ? 24.845 -13.299 -25.632 1.00 94.38 108 SER A O 1
ATOM 878 N N . ASN A 1 109 ? 24.106 -14.814 -27.115 1.00 94.88 109 ASN A N 1
ATOM 879 C CA . ASN A 1 109 ? 22.692 -14.706 -26.726 1.00 94.88 109 ASN A CA 1
ATOM 880 C C . ASN A 1 109 ? 22.460 -15.003 -25.236 1.00 94.88 109 ASN A C 1
ATOM 882 O O . ASN A 1 109 ? 21.642 -14.348 -24.594 1.00 94.88 109 ASN A O 1
ATOM 886 N N . ALA A 1 110 ? 23.209 -15.951 -24.663 1.00 95.69 110 ALA A N 1
ATOM 887 C CA . ALA A 1 110 ? 23.138 -16.256 -23.235 1.00 95.69 110 ALA A CA 1
ATOM 888 C C . ALA A 1 110 ? 23.590 -15.062 -22.378 1.00 95.69 110 ALA A C 1
ATOM 890 O O . ALA A 1 110 ? 22.964 -14.746 -21.364 1.00 95.69 110 ALA A O 1
ATOM 891 N N . THR A 1 111 ? 24.644 -14.364 -22.809 1.00 95.50 111 THR A N 1
ATOM 892 C CA . THR A 1 111 ? 25.125 -13.155 -22.133 1.00 95.50 111 THR A CA 1
ATOM 893 C C . THR A 1 111 ? 24.135 -12.004 -22.307 1.00 95.50 111 THR A C 1
ATOM 895 O O . THR A 1 111 ? 23.808 -11.355 -21.318 1.00 95.50 111 THR A O 1
ATOM 898 N N . LEU A 1 112 ? 23.590 -11.792 -23.511 1.00 97.19 112 LEU A N 1
ATOM 899 C CA . LEU A 1 112 ? 22.567 -10.769 -23.769 1.00 97.19 112 LEU A CA 1
ATOM 900 C C . LEU A 1 112 ? 21.343 -10.956 -22.863 1.00 97.19 112 LEU A C 1
ATOM 902 O O . LEU A 1 112 ? 20.928 -10.013 -22.195 1.00 97.19 112 LEU A O 1
ATOM 906 N N . LEU A 1 113 ? 20.815 -12.180 -22.765 1.00 96.94 113 LEU A N 1
ATOM 907 C CA . LEU A 1 113 ? 19.675 -12.481 -21.897 1.00 96.94 113 LEU A CA 1
ATOM 908 C C . LEU A 1 113 ? 20.005 -12.263 -20.414 1.00 96.94 113 LEU A C 1
ATOM 910 O O . LEU A 1 113 ? 19.193 -11.716 -19.670 1.00 96.94 113 LEU A O 1
ATOM 914 N N . LYS A 1 114 ? 21.206 -12.655 -19.968 1.00 95.94 114 LYS A N 1
ATOM 915 C CA . LYS A 1 114 ? 21.659 -12.413 -18.589 1.00 95.94 114 LYS A CA 1
ATOM 916 C C . LYS A 1 114 ? 21.736 -10.916 -18.276 1.00 95.94 114 LYS A C 1
ATOM 918 O O . LYS A 1 114 ? 21.306 -10.500 -17.202 1.00 95.94 114 LYS A O 1
ATOM 923 N N . LEU A 1 115 ? 22.268 -10.119 -19.204 1.00 96.00 115 LEU A N 1
ATOM 924 C CA . LEU A 1 115 ? 22.342 -8.663 -19.075 1.00 96.00 115 LEU A CA 1
ATOM 925 C C . LEU A 1 115 ? 20.943 -8.036 -19.049 1.00 96.00 115 LEU A C 1
ATOM 927 O O . LEU A 1 115 ? 20.688 -7.205 -18.183 1.00 96.00 115 LEU A O 1
ATOM 931 N N . ALA A 1 116 ? 20.030 -8.478 -19.917 1.00 97.50 116 ALA A N 1
ATOM 932 C CA . ALA A 1 116 ? 18.644 -8.014 -19.947 1.00 97.50 116 ALA A CA 1
ATOM 933 C C . ALA A 1 116 ? 17.919 -8.292 -18.621 1.00 97.50 116 ALA A C 1
ATOM 935 O O . ALA A 1 116 ? 17.375 -7.378 -18.009 1.00 97.50 116 ALA A O 1
ATOM 936 N N . LYS A 1 117 ? 17.999 -9.524 -18.100 1.00 95.69 117 LYS A N 1
ATOM 937 C CA . LYS A 1 117 ? 17.394 -9.884 -16.806 1.00 95.69 117 LYS A CA 1
ATOM 938 C C . LYS A 1 117 ? 17.956 -9.067 -15.648 1.00 95.69 117 LYS A C 1
ATOM 940 O O . LYS A 1 117 ? 17.197 -8.586 -14.813 1.00 95.69 117 LYS A O 1
ATOM 945 N N . ARG A 1 118 ? 19.280 -8.881 -15.602 1.00 92.94 118 ARG A N 1
ATOM 946 C CA . ARG A 1 118 ? 19.910 -8.029 -14.583 1.00 92.94 118 ARG A CA 1
ATOM 947 C C . ARG A 1 118 ? 19.442 -6.580 -14.715 1.00 92.94 118 ARG A C 1
ATOM 949 O O . ARG A 1 118 ? 19.089 -5.976 -13.711 1.00 92.94 118 ARG A O 1
ATOM 956 N N . GLY A 1 119 ? 19.397 -6.049 -15.935 1.00 93.25 119 GLY A N 1
ATOM 957 C CA . GLY A 1 119 ? 18.937 -4.689 -16.202 1.00 93.25 119 GLY A CA 1
ATOM 958 C C . GLY A 1 119 ? 17.489 -4.461 -15.766 1.00 93.25 119 GLY A C 1
ATOM 959 O O . GLY A 1 119 ? 17.186 -3.415 -15.202 1.00 93.25 119 GLY A O 1
ATOM 960 N N . LEU A 1 120 ? 16.611 -5.450 -15.949 1.00 94.56 120 LEU A N 1
ATOM 961 C CA . LEU A 1 120 ? 15.225 -5.367 -15.491 1.00 94.56 120 LEU A CA 1
ATOM 962 C C . LEU A 1 120 ? 15.159 -5.256 -13.960 1.00 94.56 120 LEU A C 1
ATOM 964 O O . LEU A 1 120 ? 14.478 -4.378 -13.437 1.00 94.56 120 LEU A O 1
ATOM 968 N N . LEU A 1 121 ? 15.927 -6.084 -13.243 1.00 87.25 121 LEU A N 1
ATOM 969 C CA . LEU A 1 121 ? 16.016 -6.022 -11.780 1.00 87.25 121 LEU A CA 1
ATOM 970 C C . LEU A 1 121 ? 16.579 -4.679 -11.293 1.00 87.25 121 LEU A C 1
ATOM 972 O O . LEU A 1 121 ? 16.085 -4.123 -10.314 1.00 87.25 121 LEU A O 1
ATOM 976 N N . GLU A 1 122 ? 17.590 -4.134 -11.972 1.00 84.19 122 GLU A N 1
ATOM 977 C CA . GLU A 1 122 ? 18.152 -2.811 -11.668 1.00 84.19 122 GLU A CA 1
ATOM 978 C C . GLU A 1 122 ? 17.120 -1.696 -11.885 1.00 84.19 122 GLU A C 1
ATOM 980 O O . GLU A 1 122 ? 16.981 -0.818 -11.034 1.00 84.19 122 GLU A O 1
ATOM 985 N N . ALA A 1 123 ? 16.374 -1.740 -12.992 1.00 86.31 123 ALA A N 1
ATOM 986 C CA . ALA A 1 123 ? 15.301 -0.795 -13.290 1.00 86.31 123 ALA A CA 1
ATOM 987 C C . ALA A 1 123 ? 14.206 -0.823 -12.209 1.00 86.31 123 ALA A C 1
ATOM 989 O O . ALA A 1 123 ? 13.845 0.218 -11.659 1.00 86.31 123 ALA A O 1
ATOM 990 N N . GLN A 1 124 ? 13.757 -2.017 -11.821 1.00 81.44 124 GLN A N 1
ATOM 991 C CA . GLN A 1 124 ? 12.762 -2.202 -10.761 1.00 81.44 124 GLN A CA 1
ATOM 992 C C . GLN A 1 124 ? 13.281 -1.745 -9.389 1.00 81.44 124 GLN A C 1
ATOM 994 O O . GLN A 1 124 ? 12.555 -1.098 -8.636 1.00 81.44 124 GLN A O 1
ATOM 999 N N . SER A 1 125 ? 14.556 -2.004 -9.082 1.00 74.56 125 SER A N 1
ATOM 1000 C CA . SER A 1 125 ? 15.198 -1.575 -7.827 1.00 74.56 125 SER A CA 1
ATOM 1001 C C . SER A 1 125 ? 15.315 -0.051 -7.704 1.00 74.56 125 SER A C 1
ATOM 1003 O O . SER A 1 125 ? 15.499 0.470 -6.608 1.00 74.56 125 SER A O 1
ATOM 1005 N N . ARG A 1 126 ? 15.199 0.679 -8.820 1.00 74.50 126 ARG A N 1
ATOM 1006 C CA . ARG A 1 126 ? 15.200 2.149 -8.873 1.00 74.50 126 ARG A CA 1
ATOM 1007 C C . ARG A 1 126 ? 13.791 2.753 -8.861 1.00 74.50 126 ARG A C 1
ATOM 1009 O O . ARG A 1 126 ? 13.647 3.935 -9.160 1.00 74.50 126 ARG A O 1
ATOM 1016 N N . GLY A 1 127 ? 12.779 1.967 -8.487 1.00 66.12 127 GLY A N 1
ATOM 1017 C CA . GLY A 1 127 ? 11.399 2.427 -8.315 1.00 66.12 127 GLY A CA 1
ATOM 1018 C C . GLY A 1 127 ? 10.445 2.061 -9.454 1.00 66.12 127 GLY A C 1
ATOM 1019 O O . GLY A 1 127 ? 9.315 2.543 -9.451 1.00 66.12 127 GLY A O 1
ATOM 1020 N N . GLY A 1 128 ? 10.871 1.211 -10.395 1.00 78.31 128 GLY A N 1
ATOM 1021 C CA . GLY A 1 128 ? 10.089 0.877 -11.587 1.00 78.31 128 GLY A CA 1
ATOM 1022 C C . GLY A 1 128 ? 10.036 2.028 -12.592 1.00 78.31 128 GLY A C 1
ATOM 1023 O O . GLY A 1 128 ? 10.649 3.069 -12.370 1.00 78.31 128 GLY A O 1
ATOM 1024 N N . ASP A 1 129 ? 9.320 1.857 -13.704 1.00 85.75 129 ASP A N 1
ATOM 1025 C CA . ASP A 1 129 ? 9.216 2.863 -14.770 1.00 85.75 129 ASP A CA 1
ATOM 1026 C C . ASP A 1 129 ? 10.582 3.298 -15.347 1.00 85.75 129 ASP A C 1
ATOM 1028 O O . ASP A 1 129 ? 10.817 4.449 -15.730 1.00 85.75 129 ASP A O 1
ATOM 1032 N N . GLN A 1 130 ? 11.534 2.368 -15.361 1.00 88.56 130 GLN A N 1
ATOM 1033 C CA . GLN A 1 130 ? 12.901 2.611 -15.803 1.00 88.56 130 GLN A CA 1
ATOM 1034 C C . GLN A 1 130 ? 13.313 1.603 -16.865 1.00 88.56 130 GLN A C 1
ATOM 1036 O O . GLN A 1 130 ? 12.855 0.462 -16.913 1.00 88.56 130 GLN A O 1
ATOM 1041 N N . ILE A 1 131 ? 14.266 2.017 -17.687 1.00 93.75 131 ILE A N 1
ATOM 1042 C CA . ILE A 1 131 ? 14.898 1.168 -18.684 1.00 93.75 131 ILE A CA 1
ATOM 1043 C C . ILE A 1 131 ? 16.391 1.162 -18.412 1.00 93.75 131 ILE A C 1
ATOM 1045 O O . ILE A 1 131 ? 17.009 2.224 -18.410 1.00 93.75 131 ILE A O 1
ATOM 1049 N N . SER A 1 132 ? 16.968 -0.016 -18.184 1.00 94.31 132 SER A N 1
ATOM 1050 C CA . SER A 1 132 ? 18.413 -0.210 -18.023 1.00 94.31 132 SER A CA 1
ATOM 1051 C C . SER A 1 132 ? 18.987 -0.841 -19.285 1.00 94.31 132 SER A C 1
ATOM 1053 O O . SER A 1 132 ? 18.592 -1.942 -19.669 1.00 94.31 132 SER A O 1
ATOM 1055 N N . VAL A 1 133 ? 19.938 -0.166 -19.926 1.00 95.31 133 VAL A N 1
ATOM 1056 C CA . VAL A 1 133 ? 20.691 -0.692 -21.068 1.00 95.31 133 VAL A CA 1
ATOM 1057 C C . VAL A 1 133 ? 22.081 -1.089 -20.596 1.00 95.31 133 VAL A C 1
ATOM 1059 O O . VAL A 1 133 ? 22.904 -0.246 -20.237 1.00 95.31 133 VAL A O 1
ATOM 1062 N N . SER A 1 134 ? 22.332 -2.393 -20.579 1.00 92.50 134 SER A N 1
ATOM 1063 C CA . SER A 1 134 ? 23.573 -3.008 -20.128 1.00 92.50 134 SER A CA 1
ATOM 1064 C C . SER A 1 134 ? 24.408 -3.500 -21.309 1.00 92.50 134 SER A C 1
ATOM 1066 O O . SER A 1 134 ? 23.953 -4.292 -22.137 1.00 92.50 134 SER A O 1
ATOM 1068 N N . TYR A 1 135 ? 25.674 -3.088 -21.318 1.00 87.62 135 TYR A N 1
ATOM 1069 C CA . TYR A 1 135 ? 26.707 -3.584 -22.226 1.00 87.62 135 TYR A CA 1
ATOM 1070 C C . TYR A 1 135 ? 27.724 -4.408 -21.425 1.00 87.62 135 TYR A C 1
ATOM 1072 O O . TYR A 1 135 ? 27.994 -4.085 -20.271 1.00 87.62 135 TYR A O 1
ATOM 1080 N N . ASP A 1 136 ? 28.305 -5.449 -22.025 1.00 75.38 136 ASP A N 1
ATOM 1081 C CA . ASP A 1 136 ? 29.187 -6.420 -21.340 1.00 75.38 136 ASP A CA 1
ATOM 1082 C C . ASP A 1 136 ? 30.365 -5.760 -20.584 1.00 75.38 136 ASP A C 1
ATOM 1084 O O . ASP A 1 136 ? 30.762 -6.201 -19.509 1.00 75.38 136 ASP A O 1
ATOM 1088 N N . THR A 1 137 ? 30.886 -4.644 -21.104 1.00 68.44 137 THR A N 1
ATOM 1089 C CA . THR A 1 137 ? 32.073 -3.960 -20.565 1.00 68.44 137 THR A CA 1
ATOM 1090 C C . THR A 1 137 ? 31.799 -2.596 -19.932 1.00 68.44 137 THR A C 1
ATOM 1092 O O . THR A 1 137 ? 32.730 -1.982 -19.412 1.00 68.44 137 THR A O 1
ATOM 1095 N N . ASN A 1 138 ? 30.563 -2.087 -19.978 1.00 73.00 138 ASN A N 1
ATOM 1096 C CA . ASN A 1 138 ? 30.261 -0.708 -19.577 1.00 73.00 138 ASN A CA 1
ATOM 1097 C C . ASN A 1 138 ? 29.265 -0.651 -18.417 1.00 73.00 138 ASN A C 1
ATOM 1099 O O . ASN A 1 138 ? 28.496 -1.580 -18.171 1.00 73.00 138 ASN A O 1
ATOM 1103 N N . LYS A 1 139 ? 29.258 0.489 -17.716 1.00 78.31 139 LYS A N 1
ATOM 1104 C CA . LYS A 1 139 ? 28.210 0.789 -16.737 1.00 78.31 139 LYS A CA 1
ATOM 1105 C C . LYS A 1 139 ? 26.844 0.860 -17.442 1.00 78.31 139 LYS A C 1
ATOM 1107 O O . LYS A 1 139 ? 26.793 1.386 -18.557 1.00 78.31 139 LYS A O 1
ATOM 1112 N N . PRO A 1 140 ? 25.761 0.378 -16.807 1.00 84.12 140 PRO A N 1
ATOM 1113 C CA . PRO A 1 140 ? 24.422 0.493 -17.369 1.00 84.12 140 PRO A CA 1
ATOM 1114 C C . PRO A 1 140 ? 24.014 1.954 -17.584 1.00 84.12 140 PRO A C 1
ATOM 1116 O O . PRO A 1 140 ? 24.355 2.826 -16.778 1.00 84.12 140 PRO A O 1
ATOM 1119 N N . VAL A 1 141 ? 23.269 2.205 -18.658 1.00 89.12 141 VAL A N 1
ATOM 1120 C CA . VAL A 1 141 ? 22.646 3.502 -18.959 1.00 89.12 141 VAL A CA 1
ATOM 1121 C C . VAL A 1 141 ? 21.158 3.412 -18.642 1.00 89.12 141 VAL A C 1
ATOM 1123 O O . VAL A 1 141 ? 20.515 2.434 -19.014 1.00 89.12 141 VAL A O 1
ATOM 1126 N N . TYR A 1 142 ? 20.613 4.424 -17.966 1.00 87.88 142 TYR A N 1
ATOM 1127 C CA . TYR A 1 142 ? 19.221 4.433 -17.517 1.00 87.88 142 TYR A CA 1
ATOM 1128 C C . TYR A 1 142 ? 18.384 5.474 -18.266 1.00 87.88 142 TYR A C 1
ATOM 1130 O O . TYR A 1 142 ? 18.850 6.590 -18.499 1.00 87.88 142 TYR A O 1
ATOM 1138 N N . TYR A 1 143 ? 17.140 5.119 -18.588 1.00 87.38 143 TYR A N 1
ATOM 1139 C CA . TYR A 1 143 ? 16.140 5.990 -19.213 1.00 87.38 143 TYR A CA 1
ATOM 1140 C C . TYR A 1 143 ? 14.812 5.889 -18.447 1.00 87.38 143 TYR A C 1
ATOM 1142 O O . TYR A 1 143 ? 14.444 4.798 -18.022 1.00 87.38 143 TYR A O 1
ATOM 1150 N N . GLY A 1 144 ? 14.085 7.001 -18.300 1.00 75.12 144 GLY A N 1
ATOM 1151 C CA . GLY A 1 144 ? 12.811 7.062 -17.566 1.00 75.12 144 GLY A CA 1
ATOM 1152 C C . GLY A 1 144 ? 12.767 8.199 -16.541 1.00 75.12 144 GLY A C 1
ATOM 1153 O O . GLY A 1 144 ? 13.751 8.916 -16.349 1.00 75.12 144 GLY A O 1
ATOM 1154 N N . SER A 1 145 ? 11.621 8.388 -15.881 1.00 59.16 145 SER A N 1
ATOM 1155 C CA . SER A 1 145 ? 11.409 9.462 -14.899 1.00 59.16 145 SER A CA 1
ATOM 1156 C C . SER A 1 145 ? 11.557 8.958 -13.466 1.00 59.16 145 SER A C 1
ATOM 1158 O O . SER A 1 145 ? 11.015 7.924 -13.098 1.00 59.16 145 SER A O 1
ATOM 1160 N N . ILE A 1 146 ? 12.220 9.741 -12.612 1.00 52.50 146 ILE A N 1
ATOM 1161 C CA . ILE A 1 146 ? 12.232 9.513 -11.163 1.00 52.50 146 ILE A CA 1
ATOM 1162 C C . ILE A 1 146 ? 10.884 10.006 -10.592 1.00 52.50 146 ILE A C 1
ATOM 1164 O O . ILE A 1 146 ? 10.780 11.104 -10.059 1.00 52.50 146 ILE A O 1
ATOM 1168 N N . SER A 1 147 ? 9.829 9.190 -10.672 1.00 48.72 147 SER A N 1
ATOM 1169 C CA . SER A 1 147 ? 8.738 9.152 -9.669 1.00 48.72 147 SER A CA 1
ATOM 1170 C C . SER A 1 147 ? 7.878 10.416 -9.404 1.00 48.72 147 SER A C 1
ATOM 1172 O O . SER A 1 147 ? 7.559 10.719 -8.251 1.00 48.72 147 SER A O 1
ATOM 1174 N N . GLU A 1 148 ? 7.434 11.154 -10.429 1.00 39.72 148 GLU A N 1
ATOM 1175 C CA . GLU A 1 148 ? 6.510 12.294 -10.217 1.00 39.72 148 GLU A CA 1
ATOM 1176 C C . GLU A 1 148 ? 5.012 11.908 -10.284 1.00 39.72 148 GLU A C 1
ATOM 1178 O O . GLU A 1 148 ? 4.174 12.574 -9.681 1.00 39.72 148 GLU A O 1
ATOM 1183 N N . ILE A 1 149 ? 4.656 10.795 -10.941 1.00 40.53 149 ILE A N 1
ATOM 1184 C CA . ILE A 1 149 ? 3.258 10.472 -11.308 1.00 40.53 149 ILE A CA 1
ATOM 1185 C C . ILE A 1 149 ? 2.554 9.539 -10.308 1.00 40.53 149 ILE A C 1
ATOM 1187 O O . ILE A 1 149 ? 1.366 9.732 -10.039 1.00 40.53 149 ILE A O 1
ATOM 1191 N N . THR A 1 150 ? 3.273 8.609 -9.664 1.00 46.69 150 THR A N 1
ATOM 1192 C CA . THR A 1 150 ? 2.750 7.750 -8.574 1.00 46.69 150 THR A CA 1
ATOM 1193 C C . THR A 1 150 ? 2.088 8.587 -7.467 1.00 46.69 150 THR A C 1
ATOM 1195 O O . THR A 1 150 ? 1.078 8.198 -6.882 1.00 46.69 150 THR A O 1
ATOM 1198 N N . ARG A 1 151 ? 2.601 9.810 -7.255 1.00 46.75 151 ARG A N 1
ATOM 1199 C CA . ARG A 1 151 ? 2.151 10.779 -6.245 1.00 46.75 151 ARG A CA 1
ATOM 1200 C C . ARG A 1 151 ? 0.710 11.260 -6.439 1.00 46.75 151 ARG A C 1
ATOM 1202 O O . ARG A 1 151 ? -0.008 11.423 -5.456 1.00 46.75 151 ARG A O 1
ATOM 1209 N N . THR A 1 152 ? 0.282 11.523 -7.675 1.00 47.34 152 THR A N 1
ATOM 1210 C CA . THR A 1 152 ? -1.042 12.121 -7.947 1.00 47.34 152 THR A CA 1
ATOM 1211 C C . THR A 1 152 ? -2.169 11.104 -7.788 1.00 47.34 152 THR A C 1
ATOM 1213 O O . THR A 1 152 ? -3.282 11.460 -7.414 1.00 47.34 152 THR A O 1
ATOM 1216 N N . LEU A 1 153 ? -1.875 9.831 -8.034 1.00 47.28 153 LEU A N 1
ATOM 1217 C CA . LEU A 1 153 ? -2.875 8.778 -8.184 1.00 47.28 153 LEU A CA 1
ATOM 1218 C C . LEU A 1 153 ? -3.074 7.956 -6.908 1.00 47.28 153 LEU A C 1
ATOM 1220 O O . LEU A 1 153 ? -4.221 7.686 -6.550 1.00 47.28 153 LEU A O 1
ATOM 1224 N N . SER A 1 154 ? -1.999 7.733 -6.141 1.00 61.00 154 SER A N 1
ATOM 1225 C CA . SER A 1 154 ? -2.090 7.342 -4.728 1.00 61.00 154 SER A CA 1
ATOM 1226 C C . SER A 1 154 ? -3.104 8.219 -3.983 1.00 61.00 154 SER A C 1
ATOM 1228 O O . SER A 1 154 ? -4.020 7.719 -3.337 1.00 61.00 154 SER A O 1
ATOM 1230 N N . LYS A 1 155 ? -3.041 9.544 -4.202 1.00 71.69 155 LYS A N 1
ATOM 1231 C CA . LYS A 1 155 ? -3.970 10.521 -3.614 1.00 71.69 155 LYS A CA 1
ATOM 1232 C C . LYS A 1 155 ? -5.433 10.352 -4.044 1.00 71.69 155 LYS A C 1
ATOM 1234 O O . LYS A 1 155 ? -6.322 10.683 -3.265 1.00 71.69 155 LYS A O 1
ATOM 1239 N N . VAL A 1 156 ? -5.718 9.861 -5.253 1.00 73.00 156 VAL A N 1
ATOM 1240 C CA . VAL A 1 156 ? -7.103 9.614 -5.704 1.00 73.00 156 VAL A CA 1
ATOM 1241 C C . VAL A 1 156 ? -7.659 8.366 -5.027 1.00 73.00 156 VAL A C 1
ATOM 1243 O O . VAL A 1 156 ? -8.720 8.432 -4.402 1.00 73.00 156 VAL A O 1
ATOM 1246 N N . LYS A 1 157 ? -6.919 7.254 -5.089 1.00 80.88 157 LYS A N 1
ATOM 1247 C CA . LYS A 1 157 ? -7.355 5.973 -4.523 1.00 80.88 157 LYS A CA 1
ATOM 1248 C C . LYS A 1 157 ? -7.477 6.046 -3.001 1.00 80.88 157 LYS A C 1
ATOM 1250 O O . LYS A 1 157 ? -8.489 5.615 -2.448 1.00 80.88 157 LYS A O 1
ATOM 1255 N N . ILE A 1 158 ? -6.514 6.677 -2.327 1.00 88.88 158 ILE A N 1
ATOM 1256 C CA . ILE A 1 158 ? -6.562 6.847 -0.872 1.00 88.88 158 ILE A CA 1
ATOM 1257 C C . ILE A 1 158 ? -7.731 7.749 -0.442 1.00 88.88 158 ILE A C 1
ATOM 1259 O O . ILE A 1 158 ? -8.401 7.482 0.551 1.00 88.88 158 ILE A O 1
ATOM 1263 N N . LYS A 1 159 ? -8.074 8.767 -1.243 1.00 89.00 159 LYS A N 1
ATOM 1264 C CA . LYS A 1 159 ? -9.254 9.611 -1.011 1.00 89.00 159 LYS A CA 1
ATOM 1265 C C . LYS A 1 159 ? -10.561 8.844 -1.215 1.00 89.00 159 LYS A C 1
ATOM 1267 O O . LYS A 1 159 ? -11.527 9.080 -0.490 1.00 89.00 159 LYS A O 1
ATOM 1272 N N . GLN A 1 160 ? -10.619 7.943 -2.194 1.00 89.50 160 GLN A N 1
ATOM 1273 C CA . GLN A 1 160 ? -11.790 7.099 -2.430 1.00 89.50 160 GLN A CA 1
ATOM 1274 C C . GLN A 1 160 ? -12.007 6.106 -1.284 1.00 89.50 160 GLN A C 1
ATOM 1276 O O . GLN A 1 160 ? -13.126 6.010 -0.771 1.00 89.50 160 GLN A O 1
ATOM 1281 N N . ILE A 1 161 ? -10.957 5.409 -0.838 1.00 94.31 161 ILE A N 1
ATOM 1282 C CA . ILE A 1 161 ? -11.087 4.484 0.292 1.00 94.31 161 ILE A CA 1
ATOM 1283 C C . ILE A 1 161 ? -11.358 5.232 1.603 1.00 94.31 161 ILE A C 1
ATOM 1285 O O . ILE A 1 161 ? -12.221 4.795 2.355 1.00 94.31 161 ILE A O 1
ATOM 1289 N N . ALA A 1 162 ? -10.756 6.407 1.838 1.00 95.50 162 ALA A N 1
ATOM 1290 C CA . ALA A 1 162 ? -11.062 7.244 3.003 1.00 95.50 162 ALA A CA 1
ATOM 1291 C C . ALA A 1 162 ? -12.548 7.644 3.047 1.00 95.50 162 ALA A C 1
ATOM 1293 O O . ALA A 1 162 ? -13.189 7.569 4.093 1.00 95.50 162 ALA A O 1
ATOM 1294 N N . ARG A 1 163 ? -13.145 7.998 1.898 1.00 94.31 163 ARG A N 1
ATOM 1295 C CA . ARG A 1 163 ? -14.596 8.249 1.792 1.00 94.31 163 ARG A CA 1
ATOM 1296 C C . ARG A 1 163 ? -15.427 6.995 2.051 1.00 94.31 163 ARG A C 1
ATOM 1298 O O . ARG A 1 163 ? -16.450 7.073 2.724 1.00 94.31 163 ARG A O 1
ATOM 1305 N N . THR A 1 164 ? -14.998 5.849 1.531 1.00 95.75 164 THR A N 1
ATOM 1306 C CA . THR A 1 164 ? -15.689 4.565 1.727 1.00 95.75 164 THR A CA 1
ATOM 1307 C C . THR A 1 164 ? -15.674 4.158 3.203 1.00 95.75 164 THR A C 1
ATOM 1309 O O . THR A 1 164 ? -16.721 3.828 3.762 1.00 95.75 164 THR A O 1
ATOM 1312 N N . LEU A 1 165 ? -14.519 4.289 3.861 1.00 97.88 165 LEU A N 1
ATOM 1313 C CA . LEU A 1 165 ? -14.352 4.087 5.297 1.00 97.88 165 LEU A CA 1
ATOM 1314 C C . LEU A 1 165 ? -15.210 5.072 6.101 1.00 97.88 165 LEU A C 1
ATOM 1316 O O . LEU A 1 165 ? -15.946 4.653 6.989 1.00 97.88 165 LEU A O 1
ATOM 1320 N N . ALA A 1 166 ? -15.189 6.364 5.758 1.00 97.56 166 ALA A N 1
ATOM 1321 C CA . ALA A 1 166 ? -16.014 7.382 6.409 1.00 97.56 166 ALA A CA 1
ATOM 1322 C C . ALA A 1 166 ? -17.510 7.044 6.351 1.00 97.56 166 ALA A C 1
ATOM 1324 O O . ALA A 1 166 ? -18.192 7.138 7.367 1.00 97.56 166 ALA A O 1
ATOM 1325 N N . ASN A 1 167 ? -18.009 6.590 5.197 1.00 96.88 167 ASN A N 1
ATOM 1326 C CA . ASN A 1 167 ? -19.406 6.183 5.038 1.00 96.88 167 ASN A CA 1
ATOM 1327 C C . ASN A 1 167 ? -19.767 4.985 5.929 1.00 96.88 167 ASN A C 1
ATOM 1329 O O . ASN A 1 167 ? -20.872 4.926 6.467 1.00 96.88 167 ASN A O 1
ATOM 1333 N N . LYS A 1 168 ? -18.845 4.027 6.101 1.00 97.44 168 LYS A N 1
ATOM 1334 C CA . LYS A 1 168 ? -19.034 2.897 7.021 1.00 97.44 168 LYS A CA 1
ATOM 1335 C C . LYS A 1 168 ? -19.027 3.354 8.477 1.00 97.44 168 LYS A C 1
ATOM 1337 O O . LYS A 1 168 ? -19.912 2.952 9.222 1.00 97.44 168 LYS A O 1
ATOM 1342 N N . LEU A 1 169 ? -18.094 4.223 8.862 1.00 97.75 169 LEU A N 1
ATOM 1343 C CA . LEU A 1 169 ? -18.006 4.770 10.220 1.00 97.75 169 LEU A CA 1
ATOM 1344 C C . LEU A 1 169 ? -19.200 5.667 10.586 1.00 97.75 169 LEU A C 1
ATOM 1346 O O . LEU A 1 169 ? -19.618 5.673 11.738 1.00 97.75 169 LEU A O 1
ATOM 1350 N N . ASP A 1 170 ? -19.773 6.395 9.623 1.00 96.69 170 AS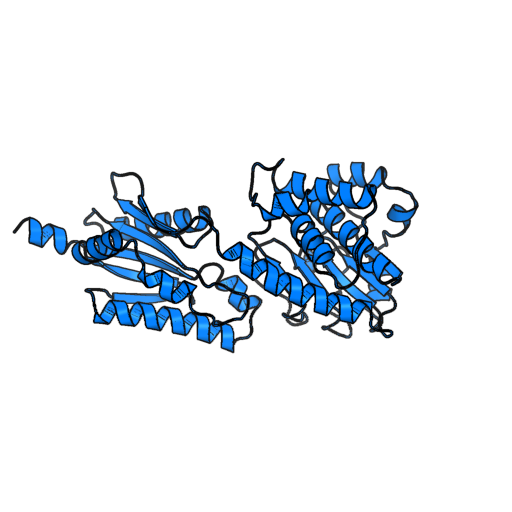P A N 1
ATOM 1351 C CA . ASP A 1 170 ? -20.993 7.196 9.814 1.00 96.69 170 ASP A CA 1
ATOM 1352 C C . ASP A 1 170 ? -22.283 6.366 9.778 1.00 96.69 170 ASP A C 1
ATOM 1354 O O . ASP A 1 170 ? -23.351 6.854 10.160 1.00 96.69 170 ASP A O 1
ATOM 1358 N N . SER A 1 171 ? -22.212 5.113 9.324 1.00 96.31 171 SER A N 1
ATOM 1359 C CA . SER A 1 171 ? -23.385 4.253 9.258 1.00 96.31 171 SER A CA 1
ATOM 1360 C C . SER A 1 171 ? -23.898 3.943 10.665 1.00 96.31 171 SER A C 1
ATOM 1362 O O . SER A 1 171 ? -23.168 3.373 11.478 1.00 96.31 171 SER A O 1
ATOM 1364 N N . PRO A 1 172 ? -25.191 4.177 10.959 1.00 94.12 172 PRO A N 1
ATOM 1365 C CA . PRO A 1 172 ? -25.763 3.844 12.259 1.00 94.12 172 PRO A CA 1
ATOM 1366 C C . PRO A 1 172 ? -25.789 2.334 12.529 1.00 94.12 172 PRO A C 1
ATOM 1368 O O . PRO A 1 172 ? -26.059 1.933 13.662 1.00 94.12 172 PRO A O 1
ATOM 1371 N N . GLN A 1 173 ? -25.542 1.498 11.515 1.00 95.44 173 GLN A N 1
ATOM 1372 C CA . GLN A 1 173 ? -25.446 0.046 11.657 1.00 95.44 173 GLN A CA 1
ATOM 1373 C C . GLN A 1 173 ? -24.110 -0.390 12.263 1.00 95.44 173 GLN A C 1
ATOM 1375 O O . GLN A 1 173 ? -24.062 -1.445 12.886 1.00 95.44 173 GLN A O 1
ATOM 1380 N N . ILE A 1 174 ? -23.053 0.414 12.118 1.00 97.69 174 ILE A N 1
ATOM 1381 C CA . ILE A 1 174 ? -21.745 0.126 12.701 1.00 97.69 174 ILE A CA 1
ATOM 1382 C C . ILE A 1 174 ? -21.709 0.689 14.122 1.00 97.69 174 ILE A C 1
ATOM 1384 O O . ILE A 1 174 ? -21.907 1.879 14.357 1.00 97.69 174 ILE A O 1
ATOM 1388 N N . LYS A 1 175 ? -21.505 -0.198 15.094 1.00 97.56 175 LYS A N 1
ATOM 1389 C CA . LYS A 1 175 ? -21.443 0.120 16.528 1.00 97.56 175 LYS A CA 1
ATOM 1390 C C . LYS A 1 175 ? -20.045 -0.037 17.097 1.00 97.56 175 LYS A C 1
ATOM 1392 O O . LYS A 1 175 ? -19.723 0.633 18.078 1.00 97.56 175 LYS A O 1
ATOM 1397 N N . ASN A 1 176 ? -19.247 -0.918 16.500 1.00 98.25 176 ASN A N 1
ATOM 1398 C CA . ASN A 1 176 ? -17.912 -1.241 16.973 1.00 98.25 176 ASN A CA 1
ATOM 1399 C C . ASN A 1 176 ? -16.917 -1.244 15.811 1.00 98.25 176 ASN A C 1
ATOM 1401 O O . ASN A 1 176 ? -17.259 -1.626 14.694 1.00 98.25 176 ASN A O 1
ATOM 1405 N N . VAL A 1 177 ? -15.675 -0.880 16.099 1.00 98.69 177 VAL A N 1
ATOM 1406 C CA . VAL A 1 177 ? -14.519 -1.105 15.235 1.00 98.69 177 VAL A CA 1
ATOM 1407 C C . VAL A 1 177 ? -13.511 -1.942 16.007 1.00 98.69 177 VAL A C 1
ATOM 1409 O O . VAL A 1 177 ? -13.247 -1.676 17.181 1.00 98.69 177 VAL A O 1
ATOM 1412 N N . VAL A 1 178 ? -12.942 -2.950 15.354 1.00 98.75 178 VAL A N 1
ATOM 1413 C CA . VAL A 1 178 ? -11.756 -3.645 15.853 1.00 98.75 178 VAL A CA 1
ATOM 1414 C C . VAL A 1 178 ? -10.640 -3.468 14.837 1.00 98.75 178 VAL A C 1
ATOM 1416 O O . VAL A 1 178 ? -10.814 -3.778 13.658 1.00 98.75 178 VAL A O 1
ATOM 1419 N N . ILE A 1 179 ? -9.525 -2.928 15.312 1.00 98.75 179 ILE A N 1
ATOM 1420 C CA . ILE A 1 179 ? -8.314 -2.691 14.534 1.00 98.75 179 ILE A CA 1
ATOM 1421 C C . ILE A 1 179 ? -7.359 -3.856 14.791 1.00 98.75 179 ILE A C 1
ATOM 1423 O O . ILE A 1 179 ? -7.197 -4.244 15.944 1.00 98.75 179 ILE A O 1
ATOM 1427 N N . PHE A 1 180 ? -6.752 -4.419 13.754 1.00 98.44 180 PHE A N 1
ATOM 1428 C CA . PHE A 1 180 ? -5.867 -5.583 13.838 1.00 98.44 180 PHE A CA 1
ATOM 1429 C C . PHE A 1 180 ? -4.520 -5.262 13.192 1.00 98.44 180 PHE A C 1
ATOM 1431 O O . PHE A 1 180 ? -4.511 -4.868 12.030 1.00 98.44 180 PHE A O 1
ATOM 1438 N N . GLY A 1 181 ? -3.419 -5.446 13.917 1.00 97.56 181 GLY A N 1
ATOM 1439 C CA . GLY A 1 181 ? -2.066 -5.488 13.358 1.00 97.56 181 GLY A CA 1
ATOM 1440 C C . GLY A 1 181 ? -1.550 -6.924 13.218 1.00 97.56 181 GLY A C 1
ATOM 1441 O O . GLY A 1 181 ? -2.249 -7.887 13.560 1.00 97.56 181 GLY A O 1
ATOM 1442 N N . HIS A 1 182 ? -0.311 -7.075 12.753 1.00 96.94 182 HIS A N 1
ATOM 1443 C CA . HIS A 1 182 ? 0.360 -8.375 12.705 1.00 96.94 182 HIS A CA 1
ATOM 1444 C C . HIS A 1 182 ? 0.811 -8.856 14.107 1.00 96.94 182 HIS A C 1
ATOM 1446 O O . HIS A 1 182 ? 0.856 -8.090 15.068 1.00 96.94 182 HIS A O 1
ATOM 1452 N N . LYS A 1 183 ? 1.116 -10.149 14.246 1.00 96.38 183 LYS A N 1
ATOM 1453 C CA . LYS A 1 183 ? 1.693 -10.810 15.428 1.00 96.38 183 LYS A CA 1
ATOM 1454 C C . LYS A 1 183 ? 3.103 -10.299 15.657 1.00 96.38 183 LYS A C 1
ATOM 1456 O O . LYS A 1 183 ? 3.820 -10.091 14.685 1.00 96.38 183 LYS A O 1
ATOM 1461 N N . GLU A 1 184 ? 3.516 -10.202 16.918 1.00 96.44 184 GLU A N 1
ATOM 1462 C CA . GLU A 1 184 ? 4.790 -9.570 17.285 1.00 96.44 184 GLU A CA 1
ATOM 1463 C C . GLU A 1 184 ? 4.877 -8.165 16.665 1.00 96.44 184 GLU A C 1
ATOM 1465 O O . GLU A 1 184 ? 5.847 -7.838 15.988 1.00 96.44 184 GLU A O 1
ATOM 1470 N N . ALA A 1 185 ? 3.810 -7.374 16.845 1.00 97.38 185 ALA A N 1
ATOM 1471 C CA . ALA A 1 185 ? 3.652 -6.060 16.231 1.00 97.38 185 ALA A CA 1
ATOM 1472 C C . ALA A 1 185 ? 4.865 -5.168 16.500 1.00 97.38 185 ALA A C 1
ATOM 1474 O O . ALA A 1 185 ? 5.300 -5.035 17.650 1.00 97.38 185 ALA A O 1
ATOM 1475 N N . ASP A 1 186 ? 5.376 -4.543 15.447 1.00 97.94 186 ASP A N 1
ATOM 1476 C CA . ASP A 1 186 ? 6.424 -3.540 15.556 1.00 97.94 186 ASP A CA 1
ATOM 1477 C C . ASP A 1 186 ? 5.826 -2.129 15.732 1.00 97.94 186 ASP A C 1
ATOM 1479 O O . ASP A 1 186 ? 4.631 -1.946 15.999 1.00 97.94 186 ASP A O 1
ATOM 1483 N N . LEU A 1 187 ? 6.669 -1.095 15.653 1.00 97.62 187 LEU A N 1
ATOM 1484 C CA . LEU A 1 187 ? 6.202 0.281 15.827 1.00 97.62 187 LEU A CA 1
ATOM 1485 C C . LEU A 1 187 ? 5.317 0.775 14.680 1.00 97.62 187 LEU A C 1
ATOM 1487 O O . LEU A 1 187 ? 4.524 1.686 14.932 1.00 97.62 187 LEU A O 1
ATOM 1491 N N . ASP A 1 188 ? 5.429 0.229 13.465 1.00 98.31 188 ASP A N 1
ATOM 1492 C CA . ASP A 1 188 ? 4.576 0.653 12.358 1.00 98.31 188 ASP A CA 1
ATOM 1493 C C . ASP A 1 188 ? 3.162 0.102 12.505 1.00 98.31 188 ASP A C 1
ATOM 1495 O O . ASP A 1 188 ? 2.203 0.881 12.503 1.00 98.31 188 ASP A O 1
ATOM 1499 N N . ALA A 1 189 ? 3.026 -1.192 12.792 1.00 98.38 189 ALA A N 1
ATOM 1500 C CA . ALA A 1 189 ? 1.734 -1.797 13.096 1.00 98.38 189 ALA A CA 1
ATOM 1501 C C . ALA A 1 189 ? 1.015 -1.079 14.254 1.00 98.38 189 ALA A C 1
ATOM 1503 O O . ALA A 1 189 ? -0.177 -0.756 14.167 1.00 98.38 189 ALA A O 1
ATOM 1504 N N . VAL A 1 190 ? 1.739 -0.764 15.337 1.00 98.31 190 VAL A N 1
ATOM 1505 C CA . VAL A 1 190 ? 1.177 -0.035 16.488 1.00 98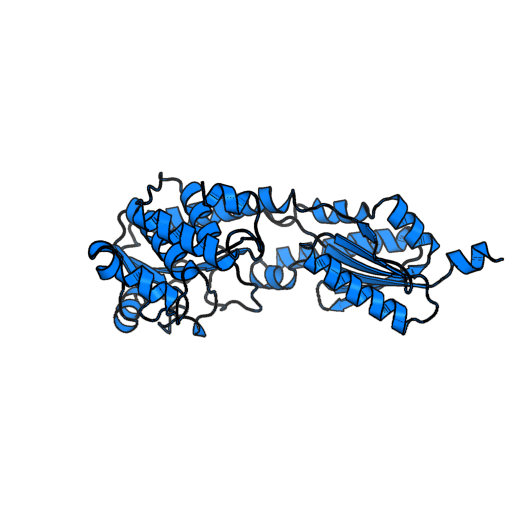.31 190 VAL A CA 1
ATOM 1506 C C . VAL A 1 190 ? 0.835 1.415 16.129 1.00 98.31 190 VAL A C 1
ATOM 1508 O O . VAL A 1 190 ? -0.240 1.904 16.495 1.00 98.31 190 VAL A O 1
ATOM 1511 N N . GLY A 1 191 ? 1.717 2.115 15.411 1.00 98.31 191 GLY A N 1
ATOM 1512 C CA . GLY A 1 191 ? 1.506 3.492 14.965 1.00 98.31 191 GLY A CA 1
ATOM 1513 C C . GLY A 1 191 ? 0.284 3.624 14.058 1.00 98.31 191 GLY A C 1
ATOM 1514 O O . GLY A 1 191 ? -0.610 4.435 14.327 1.00 98.31 191 GLY A O 1
ATOM 1515 N N . ALA A 1 192 ? 0.183 2.763 13.047 1.00 98.69 192 ALA A N 1
ATOM 1516 C CA . ALA A 1 192 ? -0.949 2.684 12.136 1.00 98.69 192 ALA A CA 1
ATOM 1517 C C . ALA A 1 192 ? -2.258 2.373 12.877 1.00 98.69 192 ALA A C 1
ATOM 1519 O O . ALA A 1 192 ? -3.287 3.012 12.617 1.00 98.69 192 ALA A O 1
ATOM 1520 N N . ALA A 1 193 ? -2.233 1.451 13.847 1.00 98.69 193 ALA A N 1
ATOM 1521 C CA . ALA A 1 193 ? -3.406 1.125 14.653 1.00 98.69 193 ALA A CA 1
ATOM 1522 C C . ALA A 1 193 ? -3.880 2.317 15.502 1.00 98.69 193 ALA A C 1
ATOM 1524 O O . ALA A 1 193 ? -5.080 2.595 15.573 1.00 98.69 193 ALA A O 1
ATOM 1525 N N . LEU A 1 194 ? -2.957 3.073 16.101 1.00 98.50 194 LEU A N 1
ATOM 1526 C CA . LEU A 1 194 ? -3.287 4.250 16.909 1.00 98.50 194 LEU A CA 1
ATOM 1527 C C . LEU A 1 194 ? -3.772 5.436 16.064 1.00 98.50 194 LEU A C 1
ATOM 1529 O O . LEU A 1 194 ? -4.721 6.115 16.464 1.00 98.50 194 LEU A O 1
ATOM 1533 N N . ILE A 1 195 ? -3.206 5.671 14.874 1.00 98.62 195 ILE A N 1
ATOM 1534 C CA . ILE A 1 195 ? -3.749 6.667 13.931 1.00 98.62 195 ILE A CA 1
ATOM 1535 C C . ILE A 1 195 ? -5.181 6.282 13.542 1.00 98.62 195 ILE A C 1
ATOM 1537 O O . ILE A 1 195 ? -6.085 7.122 13.567 1.00 98.62 195 ILE A O 1
ATOM 1541 N N . THR A 1 196 ? -5.405 4.999 13.246 1.00 98.69 196 THR A N 1
ATOM 1542 C CA . THR A 1 196 ? -6.733 4.460 12.928 1.00 98.69 196 THR A CA 1
ATOM 1543 C C . THR A 1 196 ? -7.712 4.672 14.080 1.00 98.69 196 THR A C 1
ATOM 1545 O O . THR A 1 196 ? -8.833 5.123 13.849 1.00 98.69 196 THR A O 1
ATOM 1548 N N . LEU A 1 197 ? -7.288 4.447 15.326 1.00 98.44 197 LEU A N 1
ATOM 1549 C CA . LEU A 1 197 ? -8.080 4.767 16.514 1.00 98.44 197 LEU A CA 1
ATOM 1550 C C . LEU A 1 197 ? -8.456 6.259 16.567 1.00 98.44 197 LEU A C 1
ATOM 1552 O O . LEU A 1 197 ? -9.614 6.593 16.812 1.00 98.44 197 LEU A O 1
ATOM 1556 N N . GLY A 1 198 ? -7.517 7.169 16.300 1.00 97.94 198 GLY A N 1
ATOM 1557 C CA . GLY A 1 198 ? -7.809 8.607 16.246 1.00 97.94 198 GLY A CA 1
ATOM 1558 C C . GLY A 1 198 ? -8.832 8.973 15.159 1.00 97.94 198 GLY A C 1
ATOM 1559 O O . GLY A 1 198 ? -9.723 9.807 15.374 1.00 97.94 198 GLY A O 1
ATOM 1560 N N . ILE A 1 199 ? -8.766 8.302 14.003 1.00 98.38 199 ILE A N 1
ATOM 1561 C CA . ILE A 1 199 ? -9.776 8.425 12.945 1.00 98.38 199 ILE A CA 1
ATOM 1562 C C . ILE A 1 199 ? -11.145 7.982 13.474 1.00 98.38 199 ILE A C 1
ATOM 1564 O O . ILE A 1 199 ? -12.096 8.759 13.415 1.00 98.38 199 ILE A O 1
ATOM 1568 N N . THR A 1 200 ? -11.278 6.775 14.025 1.00 97.69 200 THR A N 1
ATOM 1569 C CA . THR A 1 200 ? -12.584 6.235 14.447 1.00 97.69 200 THR A CA 1
ATOM 1570 C C . THR A 1 200 ? -13.191 6.992 15.632 1.00 97.69 200 THR A C 1
ATOM 1572 O O . THR A 1 200 ? -14.412 7.168 15.690 1.00 97.69 200 THR A O 1
ATOM 1575 N N . GLN A 1 201 ? -12.363 7.529 16.534 1.00 94.88 201 GLN A N 1
ATOM 1576 C CA . GLN A 1 201 ? -12.795 8.400 17.633 1.00 94.88 201 GLN A CA 1
ATOM 1577 C C . GLN A 1 201 ? -13.485 9.674 17.124 1.00 94.88 201 GLN A C 1
ATOM 1579 O O . GLN A 1 201 ? -14.482 10.110 17.705 1.00 94.88 201 GLN A O 1
ATOM 1584 N N . THR A 1 202 ? -13.043 10.223 15.987 1.00 96.38 202 THR A N 1
ATOM 1585 C CA . THR A 1 202 ? -13.694 11.374 15.325 1.00 96.38 202 THR A CA 1
ATOM 1586 C C . THR A 1 202 ? -15.141 11.057 14.915 1.00 96.38 202 THR A C 1
ATOM 1588 O O . THR A 1 202 ? -16.006 11.937 14.891 1.00 96.38 202 THR A O 1
ATOM 1591 N N . TYR A 1 203 ? -15.429 9.782 14.647 1.00 96.50 203 TYR A N 1
ATOM 1592 C CA . TYR A 1 203 ? -16.751 9.271 14.284 1.00 96.50 203 TYR A CA 1
ATOM 1593 C C . TYR A 1 203 ? -17.553 8.752 15.488 1.00 96.50 203 TYR A C 1
ATOM 1595 O O . TYR A 1 203 ? -18.713 8.382 15.326 1.00 96.50 203 TYR A O 1
ATOM 1603 N N . LYS A 1 204 ? -16.988 8.797 16.705 1.00 94.62 204 LYS A N 1
ATOM 1604 C CA . LYS A 1 204 ? -17.631 8.378 17.966 1.00 94.62 204 LYS A CA 1
ATOM 1605 C C . LYS A 1 204 ? -18.109 6.918 17.962 1.00 94.62 204 LYS A C 1
ATOM 1607 O O . LYS A 1 204 ? -19.129 6.598 18.570 1.00 94.62 204 LYS A O 1
ATOM 1612 N N . VAL A 1 205 ? -17.371 6.038 17.284 1.00 95.81 205 VAL A N 1
ATOM 1613 C CA . VAL A 1 205 ? -17.636 4.592 17.268 1.00 95.81 205 VAL A CA 1
ATOM 1614 C C . VAL A 1 205 ? -16.774 3.902 18.328 1.00 95.81 205 VAL A C 1
ATOM 1616 O O . VAL A 1 205 ? -15.599 4.238 18.489 1.00 95.81 205 VAL A O 1
ATOM 1619 N N . ASN A 1 206 ? -17.335 2.924 19.049 1.00 97.56 206 ASN A N 1
ATOM 1620 C CA . ASN A 1 206 ? -16.574 2.156 20.038 1.00 97.56 206 ASN A CA 1
ATOM 1621 C C . ASN A 1 206 ? -15.439 1.414 19.336 1.00 97.56 206 ASN A C 1
ATOM 1623 O O . ASN A 1 206 ? -15.698 0.597 18.457 1.00 97.56 206 ASN A O 1
ATOM 1627 N N . THR A 1 207 ? -14.196 1.696 19.707 1.00 98.25 207 THR A N 1
ATOM 1628 C CA . THR A 1 207 ? -13.030 1.170 18.994 1.00 98.25 207 THR A CA 1
ATOM 1629 C C . THR A 1 207 ? -12.129 0.398 19.937 1.00 98.25 207 THR A C 1
ATOM 1631 O O . THR A 1 207 ? -11.917 0.816 21.072 1.00 98.25 207 THR A O 1
ATOM 1634 N N . TYR A 1 208 ? -11.598 -0.716 19.448 1.00 98.56 208 TYR A N 1
ATOM 1635 C CA . TYR A 1 208 ? -10.641 -1.557 20.152 1.00 98.56 208 TYR A CA 1
ATOM 1636 C C . TYR A 1 208 ? -9.478 -1.907 19.229 1.00 98.56 208 TYR A C 1
ATOM 1638 O O . TYR A 1 208 ? -9.661 -1.991 18.014 1.00 98.56 208 TYR A O 1
ATOM 1646 N N . ILE A 1 209 ? -8.309 -2.159 19.808 1.00 98.56 209 ILE A N 1
ATOM 1647 C CA . ILE A 1 209 ? -7.126 -2.624 19.081 1.00 98.56 209 ILE A CA 1
ATOM 1648 C C . ILE A 1 209 ? -6.862 -4.067 19.496 1.00 98.56 209 ILE A C 1
ATOM 1650 O O . ILE A 1 209 ? -6.850 -4.400 20.678 1.00 98.56 209 ILE A O 1
ATOM 1654 N N . GLN A 1 210 ? -6.686 -4.952 18.530 1.00 97.50 210 GLN A N 1
ATOM 1655 C CA . GLN A 1 210 ? -6.331 -6.337 18.760 1.00 97.50 210 GLN A CA 1
ATOM 1656 C C . GLN A 1 210 ? -4.861 -6.536 18.410 1.00 97.50 210 GLN A C 1
ATOM 1658 O O . GLN A 1 210 ? -4.534 -6.912 17.293 1.00 97.50 210 GLN A O 1
ATOM 1663 N N . ASN A 1 211 ? -4.018 -6.331 19.418 1.00 96.00 211 ASN A N 1
ATOM 1664 C CA . ASN A 1 211 ? -2.626 -6.762 19.486 1.00 96.00 211 ASN A CA 1
ATOM 1665 C C . ASN A 1 211 ? -2.281 -6.971 20.962 1.00 96.00 211 ASN A C 1
ATOM 1667 O O . ASN A 1 211 ? -2.608 -6.125 21.792 1.00 96.00 211 ASN A O 1
ATOM 1671 N N . LEU A 1 212 ? -1.679 -8.102 21.308 1.00 95.38 212 LEU A N 1
ATOM 1672 C CA . LEU A 1 212 ? -1.127 -8.366 22.643 1.00 95.38 212 LEU A CA 1
ATOM 1673 C C . LEU A 1 212 ? 0.314 -8.880 22.589 1.00 95.38 212 LEU A C 1
ATOM 1675 O O . LEU A 1 212 ? 0.936 -9.049 23.635 1.00 95.38 212 LEU A O 1
ATOM 1679 N N . THR A 1 213 ? 0.821 -9.143 21.390 1.00 95.38 213 THR A N 1
ATOM 1680 C CA . THR A 1 213 ? 2.203 -9.518 21.115 1.00 95.38 213 THR A CA 1
ATOM 1681 C C . THR A 1 213 ? 2.887 -8.377 20.379 1.00 95.38 213 THR A C 1
ATOM 1683 O O . THR A 1 213 ? 2.334 -7.832 19.421 1.00 95.38 213 THR A O 1
ATOM 1686 N N . PHE A 1 214 ? 4.075 -8.012 20.849 1.00 97.31 214 PHE A N 1
ATOM 1687 C CA . PHE A 1 214 ? 4.858 -6.883 20.363 1.00 97.31 214 PHE A CA 1
ATOM 1688 C C . PHE A 1 214 ? 6.330 -7.277 20.341 1.00 97.31 214 PHE A C 1
ATOM 1690 O O . PHE A 1 214 ? 6.781 -7.995 21.239 1.00 97.31 214 PHE A O 1
ATOM 1697 N N . ASP A 1 215 ? 7.091 -6.753 19.380 1.00 96.00 215 ASP A N 1
ATOM 1698 C CA . ASP A 1 215 ? 8.546 -6.844 19.467 1.00 96.00 215 ASP A CA 1
ATOM 1699 C C . ASP A 1 215 ? 9.075 -6.092 20.710 1.00 96.00 215 ASP A C 1
ATOM 1701 O O . ASP A 1 215 ? 8.369 -5.313 21.360 1.00 96.00 215 ASP A O 1
ATOM 1705 N N . SER A 1 216 ? 10.345 -6.300 21.067 1.00 94.06 216 SER A N 1
ATOM 1706 C CA . SER A 1 216 ? 10.921 -5.689 22.275 1.00 94.06 216 SER A CA 1
ATOM 1707 C C . SER A 1 216 ? 10.898 -4.156 22.276 1.00 94.06 216 SER A C 1
ATOM 1709 O O . SER A 1 216 ? 10.822 -3.538 23.338 1.00 94.06 216 SER A O 1
ATOM 1711 N N . THR A 1 217 ? 11.001 -3.540 21.100 1.00 93.75 217 THR A N 1
ATOM 1712 C CA . THR A 1 217 ? 11.012 -2.085 20.927 1.00 93.75 217 THR A CA 1
ATOM 1713 C C . THR A 1 217 ? 9.596 -1.534 21.056 1.00 93.75 217 THR A C 1
ATOM 1715 O O . THR A 1 217 ? 9.361 -0.609 21.834 1.00 93.75 217 THR A O 1
ATOM 1718 N N . ALA A 1 218 ? 8.644 -2.127 20.339 1.00 95.44 218 ALA A N 1
ATOM 1719 C CA . ALA A 1 218 ? 7.235 -1.787 20.382 1.00 95.44 218 ALA A CA 1
ATOM 1720 C C . ALA A 1 218 ? 6.661 -1.987 21.785 1.00 95.44 218 ALA A C 1
ATOM 1722 O O . ALA A 1 218 ? 5.998 -1.082 22.287 1.00 95.44 218 ALA A O 1
ATOM 1723 N N . GLN A 1 219 ? 7.000 -3.084 22.471 1.00 96.38 219 GLN A N 1
ATOM 1724 C CA . GLN A 1 219 ? 6.579 -3.330 23.852 1.00 96.38 219 GLN A CA 1
ATOM 1725 C C . GLN A 1 219 ? 7.011 -2.196 24.787 1.00 96.38 219 GLN A C 1
ATOM 1727 O O . GLN A 1 219 ? 6.186 -1.654 25.523 1.00 96.38 219 GLN A O 1
ATOM 1732 N N . ALA A 1 220 ? 8.284 -1.789 24.725 1.00 94.75 220 ALA A N 1
ATOM 1733 C CA . ALA A 1 220 ? 8.808 -0.723 25.574 1.00 94.75 220 ALA A CA 1
ATOM 1734 C C . ALA A 1 220 ? 8.070 0.604 25.360 1.00 94.75 220 ALA A C 1
ATOM 1736 O O . ALA A 1 220 ? 7.867 1.356 26.310 1.00 94.75 220 ALA A O 1
ATOM 1737 N N . VAL A 1 221 ? 7.652 0.895 24.126 1.00 93.75 221 VAL A N 1
ATOM 1738 C CA . VAL A 1 221 ? 6.904 2.114 23.811 1.00 93.75 221 VAL A CA 1
ATOM 1739 C C . VAL A 1 221 ? 5.427 1.982 24.202 1.00 93.75 221 VAL A C 1
ATOM 1741 O O . VAL A 1 221 ? 4.877 2.908 24.800 1.00 93.75 221 VAL A O 1
ATOM 1744 N N . VAL A 1 222 ? 4.793 0.835 23.951 1.00 94.50 222 VAL A N 1
ATOM 1745 C CA . VAL A 1 222 ? 3.406 0.542 24.355 1.00 94.50 222 VAL A CA 1
ATOM 1746 C C . VAL A 1 222 ? 3.229 0.658 25.871 1.00 94.50 222 VAL A C 1
ATOM 1748 O O . VAL A 1 222 ? 2.234 1.218 26.328 1.00 94.50 222 VAL A O 1
ATOM 1751 N N . ASP A 1 223 ? 4.213 0.227 26.662 1.00 94.56 223 ASP A N 1
ATOM 1752 C CA . ASP A 1 223 ? 4.176 0.339 28.125 1.00 94.56 223 ASP A CA 1
ATOM 1753 C C . ASP A 1 223 ? 4.145 1.798 28.613 1.00 94.56 223 ASP A C 1
ATOM 1755 O O . ASP A 1 223 ? 3.596 2.089 29.683 1.00 94.56 223 ASP A O 1
ATOM 1759 N N . THR A 1 224 ? 4.686 2.728 27.818 1.00 94.56 224 THR A N 1
ATOM 1760 C CA . THR A 1 224 ? 4.658 4.168 28.119 1.00 94.56 224 THR A CA 1
ATOM 1761 C C . THR A 1 224 ? 3.350 4.848 27.738 1.00 94.56 224 THR A C 1
ATOM 1763 O O . THR A 1 224 ? 3.146 6.000 28.131 1.00 94.56 224 THR A O 1
ATOM 1766 N N . LEU A 1 225 ? 2.460 4.157 27.014 1.00 95.31 225 LEU A N 1
ATOM 1767 C CA . LEU A 1 225 ? 1.173 4.723 26.640 1.00 95.31 225 LEU A CA 1
ATOM 1768 C C . LEU A 1 225 ? 0.326 5.037 27.880 1.00 95.31 225 LEU A C 1
ATOM 1770 O O . LEU A 1 225 ? 0.424 4.384 28.928 1.00 95.31 225 LEU A O 1
ATOM 1774 N N . SER A 1 226 ? -0.553 6.022 27.750 1.00 95.94 226 SER A N 1
ATOM 1775 C CA . SER A 1 226 ? -1.553 6.350 28.756 1.00 95.94 226 SER A CA 1
ATOM 1776 C C . SER A 1 226 ? -2.491 5.165 29.005 1.00 95.94 226 SER A C 1
ATOM 1778 O O . SER A 1 226 ? -2.793 4.363 28.116 1.00 95.94 226 SER A O 1
ATOM 1780 N N . ASP A 1 227 ? -2.974 5.040 30.243 1.00 95.81 227 ASP A N 1
ATOM 1781 C CA . ASP A 1 227 ? -3.873 3.943 30.627 1.00 95.81 227 ASP A CA 1
ATOM 1782 C C . ASP A 1 227 ? -5.176 3.950 29.812 1.00 95.81 227 ASP A C 1
ATOM 1784 O O . ASP A 1 227 ? -5.743 2.889 29.550 1.00 95.81 227 ASP A O 1
ATOM 1788 N N . GLU A 1 228 ? -5.604 5.130 29.346 1.00 94.38 228 GLU A N 1
ATOM 1789 C CA . GLU A 1 228 ? -6.711 5.285 28.402 1.00 94.38 228 GLU A CA 1
ATOM 1790 C C . GLU A 1 228 ? -6.477 4.441 27.142 1.00 94.38 228 GLU A C 1
ATOM 1792 O O . GLU A 1 228 ? -7.302 3.579 26.836 1.00 94.38 228 GLU A O 1
ATOM 1797 N N . TYR A 1 229 ? -5.342 4.610 26.454 1.00 95.75 229 TYR A N 1
ATOM 1798 C CA . TYR A 1 229 ? -5.044 3.859 25.232 1.00 95.75 229 TYR A CA 1
ATOM 1799 C C . TYR A 1 229 ? -4.710 2.395 25.502 1.00 95.75 229 TYR A C 1
ATOM 1801 O O . TYR A 1 229 ? -5.218 1.523 24.794 1.00 95.75 229 TYR A O 1
ATOM 1809 N N . LYS A 1 230 ? -3.943 2.091 26.558 1.00 95.62 230 LYS A N 1
ATOM 1810 C CA . LYS A 1 230 ? -3.626 0.699 26.928 1.00 95.62 230 LYS A CA 1
ATOM 1811 C C . LYS A 1 230 ? -4.888 -0.125 27.187 1.00 95.62 230 LYS A C 1
ATOM 1813 O O . LYS A 1 230 ? -4.951 -1.290 26.806 1.00 95.62 230 LYS A O 1
ATOM 1818 N N . SER A 1 231 ? -5.927 0.481 27.767 1.00 96.62 231 SER A N 1
ATOM 1819 C CA . SER A 1 231 ? -7.198 -0.202 28.048 1.00 96.62 231 SER A CA 1
ATOM 1820 C C . SER A 1 231 ? -7.995 -0.618 26.799 1.00 96.62 231 SER A C 1
ATOM 1822 O O . SER A 1 231 ? -8.904 -1.450 26.895 1.00 96.62 231 SER A O 1
ATOM 1824 N N . LEU A 1 232 ? -7.665 -0.062 25.627 1.00 97.88 232 LEU A N 1
ATOM 1825 C CA . LEU A 1 232 ? -8.324 -0.368 24.354 1.00 97.88 232 LEU A CA 1
ATOM 1826 C C . LEU A 1 232 ? -7.751 -1.611 23.670 1.00 97.88 232 LEU A C 1
ATOM 1828 O O . LEU A 1 232 ? -8.403 -2.147 22.767 1.00 97.88 232 LEU A O 1
ATOM 1832 N N . PHE A 1 233 ? -6.580 -2.087 24.103 1.00 98.06 233 PHE A N 1
ATOM 1833 C CA . PHE A 1 233 ? -6.006 -3.336 23.621 1.00 98.06 233 PHE A CA 1
ATOM 1834 C C . PHE A 1 233 ? -6.794 -4.526 24.179 1.00 98.06 233 PHE A C 1
ATOM 1836 O O . PHE A 1 233 ? -7.040 -4.644 25.382 1.00 98.06 233 PHE A O 1
ATOM 1843 N N . ILE A 1 234 ? -7.251 -5.410 23.293 1.00 98.38 234 ILE A N 1
ATOM 1844 C CA . ILE A 1 234 ? -8.130 -6.528 23.638 1.00 98.38 234 ILE A CA 1
ATOM 1845 C C . ILE A 1 234 ? -7.556 -7.873 23.210 1.00 98.38 234 ILE A C 1
ATOM 1847 O O . ILE A 1 234 ? -6.859 -8.002 22.208 1.00 98.38 234 ILE A O 1
ATOM 1851 N N . SER A 1 235 ? -7.933 -8.918 23.949 1.00 98.00 235 SER A N 1
ATOM 1852 C CA . SER A 1 235 ? -7.518 -10.281 23.631 1.00 98.00 235 SER A CA 1
ATOM 1853 C C . SER A 1 235 ? -8.158 -10.819 22.347 1.00 98.00 235 SER A C 1
ATOM 1855 O O . SER A 1 235 ? -9.306 -10.465 22.034 1.00 98.00 235 SER A O 1
ATOM 1857 N N . PRO A 1 236 ? -7.506 -11.783 21.669 1.00 97.50 236 PRO A N 1
ATOM 1858 C CA . PRO A 1 236 ? -8.065 -12.430 20.482 1.00 97.50 236 PRO A CA 1
ATOM 1859 C C . PRO A 1 236 ? -9.451 -13.049 20.706 1.00 97.50 236 PRO A C 1
ATOM 1861 O O . PRO A 1 236 ? -10.319 -13.062 19.833 1.00 97.50 236 PRO A O 1
ATOM 1864 N N . GLY A 1 237 ? -9.710 -13.564 21.912 1.00 97.56 237 GLY A N 1
ATOM 1865 C CA . GLY A 1 237 ? -11.025 -14.092 22.286 1.00 97.56 237 GLY A CA 1
ATOM 1866 C C . GLY A 1 237 ? -12.120 -13.020 22.326 1.00 97.56 237 GLY A C 1
ATOM 1867 O O . GLY A 1 237 ? -13.248 -13.285 21.910 1.00 97.56 237 GLY A O 1
ATOM 1868 N N . LYS A 1 238 ? -11.803 -11.811 22.807 1.00 97.56 238 LYS A N 1
ATOM 1869 C CA . LYS A 1 238 ? -12.744 -10.683 22.840 1.00 97.56 238 LYS A CA 1
ATOM 1870 C C . LYS A 1 238 ? -12.958 -10.115 21.438 1.00 97.56 238 LYS A C 1
ATOM 1872 O O . LYS A 1 238 ? -14.108 -9.898 21.064 1.00 97.56 238 LYS A O 1
ATOM 1877 N N . ALA A 1 239 ? -11.893 -9.972 20.651 1.00 97.44 239 ALA A N 1
ATOM 1878 C CA . ALA A 1 239 ? -11.973 -9.521 19.265 1.00 97.44 239 ALA A CA 1
ATOM 1879 C C . ALA A 1 239 ? -12.875 -10.433 18.418 1.00 97.44 239 ALA A C 1
ATOM 1881 O O . ALA A 1 239 ? -13.816 -9.938 17.802 1.00 97.44 239 ALA A O 1
ATOM 1882 N N . ARG A 1 240 ? -12.699 -11.765 18.505 1.00 96.50 240 ARG A N 1
ATOM 1883 C CA . ARG A 1 240 ? -13.561 -12.758 17.826 1.00 96.50 240 ARG A CA 1
ATOM 1884 C C . ARG A 1 240 ? -15.053 -12.573 18.105 1.00 96.50 240 ARG A C 1
ATOM 1886 O O . ARG A 1 240 ? -15.875 -12.726 17.206 1.00 96.50 240 ARG A O 1
ATOM 1893 N N . LYS A 1 241 ? -15.422 -12.219 19.339 1.00 96.56 241 LYS A N 1
ATOM 1894 C CA . LYS A 1 241 ? -16.829 -11.971 19.697 1.00 96.56 241 LYS A CA 1
ATOM 1895 C C . LYS A 1 241 ? -17.398 -10.734 19.002 1.00 96.56 241 LYS A C 1
ATOM 1897 O O . LYS A 1 241 ? -18.581 -10.743 18.670 1.00 96.56 241 LYS A O 1
ATOM 1902 N N . PHE A 1 242 ? -16.594 -9.695 18.778 1.00 96.69 242 PHE A N 1
ATOM 1903 C CA . PHE A 1 242 ? -17.024 -8.505 18.043 1.00 96.69 242 PHE A CA 1
ATOM 1904 C C . PHE A 1 242 ? -17.185 -8.804 16.552 1.00 96.69 242 PHE A C 1
ATOM 1906 O O . PHE A 1 242 ? -18.289 -8.684 16.034 1.00 96.69 242 PHE A O 1
ATOM 1913 N N . ILE A 1 243 ? -16.141 -9.311 15.892 1.00 95.50 243 ILE A N 1
ATOM 1914 C CA . ILE A 1 243 ? -16.146 -9.567 14.436 1.00 95.50 243 ILE A CA 1
ATOM 1915 C C . ILE A 1 243 ? -17.130 -10.659 13.988 1.00 95.50 243 ILE A C 1
ATOM 1917 O O . ILE A 1 243 ? -17.424 -10.790 12.807 1.00 95.50 243 ILE A O 1
ATOM 1921 N N . SER A 1 244 ? -17.678 -11.449 14.914 1.00 95.25 244 SER A N 1
ATOM 1922 C CA . SER A 1 244 ? -18.782 -12.367 14.602 1.00 95.25 244 SER A CA 1
ATOM 1923 C C . SER A 1 244 ? -20.109 -11.652 14.290 1.00 95.25 244 SER A C 1
ATOM 1925 O O . SER A 1 244 ? -21.068 -12.293 13.859 1.00 95.25 244 SER A O 1
ATOM 1927 N N . LYS A 1 245 ? -20.190 -10.333 14.512 1.00 96.25 245 LYS A N 1
ATOM 1928 C CA . LYS A 1 245 ? -21.407 -9.528 14.384 1.00 96.25 245 LYS A CA 1
ATOM 1929 C C . LYS A 1 245 ? -21.309 -8.552 13.215 1.00 96.25 245 LYS A C 1
ATOM 1931 O O . LYS A 1 245 ? -20.307 -7.874 13.041 1.00 96.25 245 LYS A O 1
ATOM 1936 N N . LYS A 1 246 ? -22.410 -8.398 12.473 1.00 95.56 246 LYS A N 1
ATOM 1937 C CA . LYS A 1 246 ? -22.506 -7.469 11.328 1.00 95.56 246 LYS A CA 1
ATOM 1938 C C . LYS A 1 246 ? -22.358 -5.989 11.696 1.00 95.56 246 LYS A C 1
ATOM 1940 O O . LYS A 1 246 ? -22.077 -5.184 10.819 1.00 95.56 246 LYS A O 1
ATOM 1945 N N . ASP A 1 247 ? -22.564 -5.629 12.961 1.00 97.00 247 ASP A N 1
ATOM 1946 C CA . ASP A 1 247 ? -22.439 -4.255 13.462 1.00 97.00 247 ASP A CA 1
ATOM 1947 C C . ASP A 1 247 ? -20.993 -3.860 13.804 1.00 97.00 247 ASP A C 1
ATOM 1949 O O . ASP A 1 247 ? -20.752 -2.784 14.356 1.00 97.00 247 ASP A O 1
ATOM 1953 N N . THR A 1 248 ? -20.034 -4.739 13.519 1.00 98.19 248 THR A N 1
ATOM 1954 C CA . THR A 1 248 ? -18.614 -4.500 13.744 1.00 98.19 248 THR A CA 1
ATOM 1955 C C . THR A 1 248 ? -17.909 -4.284 12.410 1.00 98.19 248 THR A C 1
ATOM 1957 O O . THR A 1 248 ? -18.189 -4.963 11.425 1.00 98.19 248 THR A O 1
ATOM 1960 N N . LEU A 1 249 ? -17.005 -3.310 12.382 1.00 98.06 249 LEU A N 1
ATOM 1961 C CA . LEU A 1 249 ? -16.059 -3.084 11.298 1.00 98.06 249 LEU A CA 1
ATOM 1962 C C . LEU A 1 249 ? -14.695 -3.656 11.704 1.00 98.06 249 LEU A C 1
ATOM 1964 O O . LEU A 1 249 ? -14.204 -3.354 12.792 1.00 98.06 249 LEU A O 1
ATOM 1968 N N . ALA A 1 250 ? -14.089 -4.470 10.847 1.00 98.19 250 ALA A N 1
ATOM 1969 C CA . ALA A 1 250 ? -12.721 -4.945 11.004 1.00 98.19 250 ALA A CA 1
ATOM 1970 C C . ALA A 1 250 ? -11.797 -4.100 10.120 1.00 98.19 250 ALA A C 1
ATOM 1972 O O . ALA A 1 250 ? -12.000 -4.030 8.908 1.00 98.19 250 ALA A O 1
ATOM 1973 N N . ILE A 1 251 ? -10.799 -3.453 10.719 1.00 98.50 251 ILE A N 1
ATOM 1974 C CA . ILE A 1 251 ? -9.769 -2.704 9.991 1.00 98.50 251 ILE A CA 1
ATOM 1975 C C . ILE A 1 251 ? -8.431 -3.376 10.270 1.00 98.50 251 ILE A C 1
ATOM 1977 O O . ILE A 1 251 ? -7.997 -3.421 11.415 1.00 98.50 251 ILE A O 1
ATOM 1981 N N . ILE A 1 252 ? -7.800 -3.918 9.242 1.00 98.44 252 ILE A N 1
ATOM 1982 C CA . ILE A 1 252 ? -6.494 -4.562 9.334 1.00 98.44 252 ILE A CA 1
ATOM 1983 C C . ILE A 1 252 ? -5.455 -3.562 8.836 1.00 98.44 252 ILE A C 1
ATOM 1985 O O . ILE A 1 252 ? -5.652 -2.931 7.793 1.00 98.44 252 ILE A O 1
ATOM 1989 N N . VAL A 1 253 ? -4.389 -3.399 9.607 1.00 98.56 253 VAL A N 1
ATOM 1990 C CA . VAL A 1 253 ? -3.271 -2.511 9.309 1.00 98.56 253 VAL A CA 1
ATOM 1991 C C . VAL A 1 253 ? -1.976 -3.310 9.294 1.00 98.56 253 VAL A C 1
ATOM 1993 O O . VAL A 1 253 ? -1.800 -4.218 10.102 1.00 98.56 253 VAL A O 1
ATOM 1996 N N . ASP A 1 254 ? -1.092 -2.960 8.368 1.00 97.81 254 ASP A N 1
ATOM 1997 C CA . ASP A 1 254 ? 0.289 -3.442 8.283 1.00 97.81 254 ASP A CA 1
ATOM 1998 C C . ASP A 1 254 ? 0.459 -4.947 8.035 1.00 97.81 254 ASP A C 1
ATOM 2000 O O . ASP A 1 254 ? 1.509 -5.551 8.215 1.00 97.81 254 ASP A O 1
ATOM 2004 N N . THR A 1 255 ? -0.621 -5.577 7.593 1.00 95.19 255 THR A N 1
ATOM 2005 C CA . THR A 1 255 ? -0.608 -6.904 6.998 1.00 95.19 255 THR A CA 1
ATOM 2006 C C . THR A 1 255 ? -1.884 -7.084 6.188 1.00 95.19 255 THR A C 1
ATOM 2008 O O . THR A 1 255 ? -2.902 -6.411 6.377 1.00 95.19 255 THR A O 1
ATOM 2011 N N . SER A 1 256 ? -1.845 -8.037 5.275 1.00 92.19 256 SER A N 1
ATOM 2012 C CA . SER A 1 256 ? -2.988 -8.512 4.499 1.00 92.19 256 SER A CA 1
ATOM 2013 C C . SER A 1 256 ? -3.216 -10.017 4.675 1.00 92.19 256 SER A C 1
ATOM 2015 O O . SER A 1 256 ? -4.162 -10.575 4.108 1.00 92.19 256 SER A O 1
ATOM 2017 N N . ASN A 1 257 ? -2.387 -10.671 5.493 1.00 91.06 257 ASN A N 1
ATOM 2018 C CA . ASN A 1 257 ? -2.388 -12.105 5.724 1.00 91.06 257 ASN A CA 1
ATOM 2019 C C . ASN A 1 257 ? -3.010 -12.441 7.090 1.00 91.06 257 ASN A C 1
ATOM 2021 O O . ASN A 1 257 ? -2.519 -12.034 8.137 1.00 91.06 257 ASN A O 1
ATOM 2025 N N . GLU A 1 258 ? -4.081 -13.239 7.105 1.00 90.25 258 GLU A N 1
ATOM 2026 C CA . GLU A 1 258 ? -4.749 -13.638 8.355 1.00 90.25 258 GLU A CA 1
ATOM 2027 C C . GLU A 1 258 ? -3.845 -14.464 9.272 1.00 90.25 258 GLU A C 1
ATOM 2029 O O . GLU A 1 258 ? -3.960 -14.370 10.494 1.00 90.25 258 GLU A O 1
ATOM 2034 N N . ASP A 1 259 ? -2.920 -15.242 8.703 1.00 91.25 259 ASP A N 1
ATOM 2035 C CA . ASP A 1 259 ? -1.989 -16.057 9.483 1.00 91.25 259 ASP A CA 1
ATOM 2036 C C . ASP A 1 259 ? -0.966 -15.205 10.242 1.00 91.25 259 ASP A C 1
ATOM 2038 O O . ASP A 1 259 ? -0.377 -15.669 11.223 1.00 91.25 259 ASP A O 1
ATOM 2042 N N . GLU A 1 260 ? -0.797 -13.947 9.845 1.00 93.44 260 GLU A N 1
ATOM 2043 C CA . GLU A 1 260 ? 0.020 -12.965 10.543 1.00 93.44 260 GLU A CA 1
ATOM 2044 C C . GLU A 1 260 ? -0.764 -12.233 11.628 1.00 93.44 260 GLU A C 1
ATOM 2046 O O . GLU A 1 260 ? -0.154 -11.479 12.356 1.00 93.44 260 GLU A O 1
ATOM 2051 N N . ILE A 1 261 ? -2.062 -12.479 11.830 1.00 95.69 261 ILE A N 1
ATOM 2052 C CA . ILE A 1 261 ? -2.870 -11.799 12.856 1.00 95.69 261 ILE A CA 1
ATOM 2053 C C . ILE A 1 261 ? -3.150 -12.749 14.028 1.00 95.69 261 ILE A C 1
ATOM 2055 O O . ILE A 1 261 ? -3.448 -13.932 13.852 1.00 95.69 261 ILE A O 1
ATOM 2059 N N . GLU A 1 262 ? -3.057 -12.264 15.269 1.00 96.06 262 GLU A N 1
ATOM 2060 C CA . GLU A 1 262 ? -3.276 -13.097 16.468 1.00 96.06 262 GLU A CA 1
ATOM 2061 C C . GLU A 1 262 ? -4.700 -13.684 16.540 1.00 96.06 262 GLU A C 1
ATOM 2063 O O . GLU A 1 262 ? -4.927 -14.771 17.085 1.00 96.06 262 GLU A O 1
ATOM 2068 N N . THR A 1 263 ? -5.681 -12.957 16.003 1.00 94.44 263 THR A N 1
ATOM 2069 C CA . THR A 1 263 ? -7.083 -13.374 15.922 1.00 94.44 263 THR A CA 1
ATOM 2070 C C . THR A 1 263 ? -7.379 -14.087 14.613 1.00 94.44 263 THR A C 1
ATOM 2072 O O . THR A 1 263 ? -7.402 -13.478 13.555 1.00 94.44 263 THR A O 1
ATOM 2075 N N . LEU A 1 264 ? -7.748 -15.364 14.707 1.00 89.56 264 LEU A N 1
ATOM 2076 C CA . LEU A 1 264 ? -8.234 -16.140 13.564 1.00 89.56 264 LEU A CA 1
ATOM 2077 C C . LEU A 1 264 ? -9.737 -15.942 13.318 1.00 89.56 264 LEU A C 1
ATOM 2079 O O . LEU A 1 264 ? -10.527 -15.797 14.258 1.00 89.56 264 LEU A O 1
ATOM 2083 N N . GLY A 1 265 ? -10.150 -16.083 12.060 1.00 89.69 265 GLY A N 1
ATOM 2084 C CA . GLY A 1 265 ? -11.537 -16.018 11.604 1.00 89.69 265 GLY A CA 1
ATOM 2085 C C . GLY A 1 265 ? -12.007 -14.619 11.199 1.00 89.69 265 GLY A C 1
ATOM 2086 O O . GLY A 1 265 ? -13.215 -14.416 11.091 1.00 89.69 265 GLY A O 1
ATOM 2087 N N . ILE A 1 266 ? -11.095 -13.672 10.970 1.00 91.19 266 ILE A N 1
ATOM 2088 C CA . ILE A 1 266 ? -11.410 -12.304 10.534 1.00 91.19 266 ILE A CA 1
ATOM 2089 C C . ILE A 1 266 ? -12.067 -12.332 9.158 1.00 91.19 266 ILE A C 1
ATOM 2091 O O . ILE A 1 266 ? -13.130 -11.743 8.969 1.00 91.19 266 ILE A O 1
ATOM 2095 N N . PHE A 1 267 ? -11.536 -13.125 8.227 1.00 90.12 267 PHE A N 1
ATOM 2096 C CA . PHE A 1 267 ? -12.106 -13.261 6.882 1.00 90.12 267 PHE A CA 1
ATOM 2097 C C . PHE A 1 267 ? -13.371 -14.131 6.827 1.00 90.12 267 PHE A C 1
ATOM 2099 O O . PHE A 1 267 ? -13.899 -14.401 5.748 1.00 90.12 267 PHE A O 1
ATOM 2106 N N . LYS A 1 268 ? -13.888 -14.558 7.989 1.00 90.25 268 LYS A N 1
ATOM 2107 C CA . LYS A 1 268 ? -15.213 -15.182 8.148 1.00 90.25 268 LYS A CA 1
ATOM 2108 C C . LYS A 1 268 ? -16.268 -14.184 8.638 1.00 90.25 268 LYS A C 1
ATOM 2110 O O . LYS A 1 268 ? -17.350 -14.607 9.049 1.00 90.25 268 LYS A O 1
ATOM 2115 N N . HIS A 1 269 ? -15.960 -12.884 8.624 1.00 93.00 269 HIS A N 1
ATOM 2116 C CA . HIS A 1 269 ? -16.905 -11.830 8.980 1.00 93.00 269 HIS A CA 1
ATOM 2117 C C . HIS A 1 269 ? -18.231 -11.996 8.208 1.00 93.00 269 HIS A C 1
ATOM 2119 O O . HIS A 1 269 ? -18.211 -12.264 7.004 1.00 93.00 269 HIS A O 1
ATOM 2125 N N . PRO A 1 270 ? -19.399 -11.809 8.850 1.00 92.19 270 PRO A N 1
ATOM 2126 C CA . PRO A 1 270 ? -20.705 -12.006 8.210 1.00 92.19 270 PRO A CA 1
ATOM 2127 C C . PRO A 1 270 ? -21.049 -10.981 7.112 1.00 92.19 270 PRO A C 1
ATOM 2129 O O . PRO A 1 270 ? -22.093 -11.105 6.469 1.00 92.19 270 PRO A O 1
ATOM 2132 N N . ASP A 1 271 ? -20.216 -9.958 6.931 1.00 93.06 271 ASP A N 1
ATOM 2133 C CA . ASP A 1 271 ? -20.298 -8.965 5.859 1.00 93.06 271 ASP A CA 1
ATOM 2134 C C . ASP A 1 271 ? -18.881 -8.592 5.394 1.00 93.06 271 ASP A C 1
ATOM 2136 O O . ASP A 1 271 ? -18.149 -7.915 6.119 1.00 93.06 271 ASP A O 1
ATOM 2140 N N . LYS A 1 272 ? -18.488 -9.034 4.197 1.00 90.88 272 LYS A N 1
ATOM 2141 C CA . LYS A 1 272 ? -17.163 -8.748 3.622 1.00 90.88 272 LYS A CA 1
ATOM 2142 C C . LYS A 1 272 ? -16.916 -7.258 3.373 1.00 90.88 272 LYS A C 1
ATOM 2144 O O . LYS A 1 272 ? -15.769 -6.823 3.363 1.00 90.88 272 LYS A O 1
ATOM 2149 N N . GLU A 1 273 ? -17.975 -6.459 3.216 1.00 93.19 273 GLU A N 1
ATOM 2150 C CA . GLU A 1 273 ? -17.857 -5.012 3.020 1.00 93.19 273 GLU A CA 1
ATOM 2151 C C . GLU A 1 273 ? -17.533 -4.274 4.328 1.00 93.19 273 GLU A C 1
ATOM 2153 O O . GLU A 1 273 ? -17.356 -3.057 4.320 1.00 93.19 273 GLU A O 1
ATOM 2158 N N . ASN A 1 274 ? -17.477 -4.988 5.455 1.00 96.06 274 ASN A N 1
ATOM 2159 C CA . ASN A 1 274 ? -17.043 -4.463 6.748 1.00 96.06 274 ASN A CA 1
ATOM 2160 C C . ASN A 1 274 ? -15.606 -4.873 7.100 1.00 96.06 274 ASN A C 1
ATOM 2162 O O . ASN A 1 274 ? -15.197 -4.711 8.247 1.00 96.06 274 ASN A O 1
ATOM 2166 N N . ILE A 1 275 ? -14.845 -5.390 6.134 1.00 96.88 275 ILE A N 1
ATOM 2167 C CA . ILE A 1 275 ? -13.413 -5.657 6.274 1.00 96.88 275 ILE A CA 1
ATOM 2168 C C . ILE A 1 275 ? -12.662 -4.622 5.436 1.00 96.88 275 ILE A C 1
ATOM 2170 O O . ILE A 1 275 ? -12.931 -4.497 4.240 1.00 96.88 275 ILE A O 1
ATOM 2174 N N . PHE A 1 276 ? -11.747 -3.890 6.067 1.00 97.88 276 PHE A N 1
ATOM 2175 C CA . PHE A 1 276 ? -10.817 -2.965 5.421 1.00 97.88 276 PHE A CA 1
ATOM 2176 C C . PHE A 1 276 ? -9.383 -3.417 5.660 1.00 97.88 276 PHE A C 1
ATOM 2178 O O . PHE A 1 276 ? -9.076 -3.907 6.744 1.00 97.88 276 PHE A O 1
ATOM 2185 N N . ILE A 1 277 ? -8.520 -3.231 4.664 1.00 97.56 277 ILE A N 1
ATOM 2186 C CA . ILE A 1 277 ? -7.092 -3.554 4.741 1.00 97.56 277 ILE A CA 1
ATOM 2187 C C . ILE A 1 277 ? -6.284 -2.351 4.272 1.00 97.56 277 ILE A C 1
ATOM 2189 O O . ILE A 1 277 ? -6.543 -1.824 3.187 1.00 97.56 277 ILE A O 1
ATOM 2193 N N . PHE A 1 278 ? -5.307 -1.952 5.079 1.00 98.06 278 PHE A N 1
ATOM 2194 C CA . PHE A 1 278 ? -4.314 -0.932 4.764 1.00 98.06 278 PHE A CA 1
ATOM 2195 C C . PHE A 1 278 ? -2.928 -1.518 5.001 1.00 98.06 278 PHE A C 1
ATOM 2197 O O . PHE A 1 278 ? -2.607 -1.889 6.123 1.00 98.06 278 PHE A O 1
ATOM 2204 N N . ASP A 1 279 ? -2.128 -1.629 3.949 1.00 96.19 279 ASP A N 1
ATOM 2205 C CA . ASP A 1 279 ? -0.828 -2.299 4.016 1.00 96.19 279 ASP A CA 1
ATOM 2206 C C . ASP A 1 279 ? 0.141 -1.656 3.009 1.00 96.19 279 ASP A C 1
ATOM 2208 O O . ASP A 1 279 ? -0.268 -1.081 1.995 1.00 96.19 279 ASP A O 1
ATOM 2212 N N . HIS A 1 280 ? 1.434 -1.729 3.281 1.00 92.81 280 HIS A N 1
ATOM 2213 C CA . HIS A 1 280 ? 2.495 -1.271 2.383 1.00 92.81 280 HIS A CA 1
ATOM 2214 C C . HIS A 1 280 ? 3.394 -2.427 1.909 1.00 92.81 280 HIS A C 1
ATOM 2216 O O . HIS A 1 280 ? 4.307 -2.234 1.107 1.00 92.81 280 HIS A O 1
ATOM 2222 N N . HIS A 1 281 ? 3.117 -3.662 2.322 1.00 89.81 281 HIS A N 1
ATOM 2223 C CA . HIS A 1 281 ? 3.829 -4.827 1.827 1.00 89.81 281 HIS A CA 1
ATOM 2224 C C . HIS A 1 281 ? 3.387 -5.214 0.411 1.00 89.81 281 HIS A C 1
ATOM 2226 O O . HIS A 1 281 ? 2.265 -4.969 -0.042 1.00 89.81 281 HIS A O 1
ATOM 2232 N N . ARG A 1 282 ? 4.296 -5.849 -0.334 1.00 81.06 282 ARG A N 1
ATOM 2233 C CA . ARG A 1 282 ? 3.924 -6.509 -1.590 1.00 81.06 282 ARG A CA 1
ATOM 2234 C C . ARG A 1 282 ? 3.190 -7.799 -1.268 1.00 81.06 282 ARG A C 1
ATOM 2236 O O . ARG A 1 282 ? 3.676 -8.596 -0.475 1.00 81.06 282 ARG A O 1
ATOM 2243 N N . ILE A 1 283 ? 2.082 -8.028 -1.958 1.00 83.69 283 ILE A N 1
ATOM 2244 C CA . ILE A 1 283 ? 1.264 -9.225 -1.772 1.00 83.69 283 ILE A CA 1
ATOM 2245 C C . ILE A 1 283 ? 1.344 -10.140 -2.986 1.00 83.69 283 ILE A C 1
ATOM 2247 O O . ILE A 1 283 ? 1.390 -9.681 -4.130 1.00 83.69 283 ILE A O 1
ATOM 2251 N N . GLU A 1 284 ? 1.297 -11.442 -2.729 1.00 74.31 284 GLU A N 1
ATOM 2252 C CA . GLU A 1 284 ? 1.166 -12.468 -3.769 1.00 74.31 284 GLU A CA 1
ATOM 2253 C C . GLU A 1 284 ? -0.284 -12.943 -3.923 1.00 74.31 284 GLU A C 1
ATOM 2255 O O . GLU A 1 284 ? -0.688 -13.395 -4.992 1.00 74.31 284 GLU A O 1
ATOM 2260 N N . SER A 1 285 ? -1.088 -12.826 -2.863 1.00 78.25 285 SER A N 1
ATOM 2261 C CA . SER A 1 285 ? -2.495 -13.216 -2.860 1.00 78.25 285 SER A CA 1
ATOM 2262 C C . SER A 1 285 ? -3.294 -12.413 -1.834 1.00 78.25 285 SER A C 1
ATOM 2264 O O . SER A 1 285 ? -2.730 -11.811 -0.924 1.00 78.25 285 SER A O 1
ATOM 2266 N N . LEU A 1 286 ? -4.615 -12.397 -2.000 1.00 82.31 286 LEU A N 1
ATOM 2267 C CA . LEU A 1 286 ? -5.568 -11.804 -1.067 1.00 82.31 286 LEU A CA 1
ATOM 2268 C C . LEU A 1 286 ? -6.726 -12.789 -0.895 1.00 82.31 286 LEU A C 1
ATOM 2270 O O . LEU A 1 286 ? -7.161 -13.404 -1.872 1.00 82.31 286 LEU A O 1
ATOM 2274 N N . SER A 1 287 ? -7.235 -12.949 0.327 1.00 81.75 287 SER A N 1
ATOM 2275 C CA . SER A 1 287 ? -8.375 -13.838 0.576 1.00 81.75 287 SER A CA 1
ATOM 2276 C C . SER A 1 287 ? -9.597 -13.433 -0.257 1.00 81.75 287 SER A C 1
ATOM 2278 O O . SER A 1 287 ? -9.968 -12.261 -0.326 1.00 81.75 287 SER A O 1
ATOM 2280 N N . HIS A 1 288 ? -10.278 -14.419 -0.849 1.00 79.31 288 HIS A N 1
ATOM 2281 C CA . HIS A 1 288 ? -11.477 -14.203 -1.671 1.00 79.31 288 HIS A CA 1
ATOM 2282 C C . HIS A 1 288 ? -12.649 -13.559 -0.908 1.00 79.31 288 HIS A C 1
ATOM 2284 O O . HIS A 1 288 ? -13.571 -13.025 -1.525 1.00 79.31 288 HIS A O 1
ATOM 2290 N N . ASN A 1 289 ? -12.622 -13.598 0.427 1.00 82.38 289 ASN A N 1
ATOM 2291 C CA . ASN A 1 289 ? -13.648 -13.004 1.285 1.00 82.38 289 ASN A CA 1
ATOM 2292 C C . ASN A 1 289 ? -13.388 -11.525 1.613 1.00 82.38 289 ASN A C 1
ATOM 2294 O O . ASN A 1 289 ? -14.074 -10.968 2.467 1.00 82.38 289 ASN A O 1
ATOM 2298 N N . ILE A 1 290 ? -12.423 -10.884 0.952 1.00 84.38 290 ILE A N 1
ATOM 2299 C CA . ILE A 1 290 ? -12.113 -9.464 1.128 1.00 84.38 290 ILE A CA 1
ATOM 2300 C C . ILE A 1 290 ? -12.624 -8.673 -0.074 1.00 84.38 290 ILE A C 1
ATOM 2302 O O . ILE A 1 290 ? -12.481 -9.076 -1.230 1.00 84.38 290 ILE A O 1
ATOM 2306 N N . SER A 1 291 ? -13.218 -7.513 0.199 1.00 86.31 291 SER A N 1
ATOM 2307 C CA . SER A 1 291 ? -13.614 -6.574 -0.845 1.00 86.31 291 SER A CA 1
ATOM 2308 C C . SER A 1 291 ? -12.400 -5.789 -1.353 1.00 86.31 291 SER A C 1
ATOM 2310 O O . SER A 1 291 ? -11.737 -5.078 -0.592 1.00 86.31 291 SER A O 1
ATOM 2312 N N . LYS A 1 292 ? -12.117 -5.883 -2.661 1.00 84.69 292 LYS A N 1
ATOM 2313 C CA . LYS A 1 292 ? -11.019 -5.144 -3.311 1.00 84.69 292 LYS A CA 1
ATOM 2314 C C . LYS A 1 292 ? -11.170 -3.623 -3.147 1.00 84.69 292 LYS A C 1
ATOM 2316 O O . LYS A 1 292 ? -10.170 -2.928 -3.002 1.00 84.69 292 LYS A O 1
ATOM 2321 N N . SER A 1 293 ? -12.403 -3.102 -3.094 1.00 84.75 293 SER A N 1
ATOM 2322 C CA . SER A 1 293 ? -12.672 -1.668 -2.881 1.00 84.75 293 SER A CA 1
ATOM 2323 C C . SER A 1 293 ? -12.343 -1.179 -1.469 1.00 84.75 293 SER A C 1
ATOM 2325 O O . SER A 1 293 ? -12.150 0.019 -1.270 1.00 84.75 293 SER A O 1
ATOM 2327 N N . ASN A 1 294 ? -12.254 -2.096 -0.503 1.00 93.19 294 ASN A N 1
ATOM 2328 C CA . ASN A 1 294 ? -11.897 -1.804 0.885 1.00 93.19 294 ASN A CA 1
ATOM 2329 C C . ASN A 1 294 ? -10.435 -2.163 1.190 1.00 93.19 294 ASN A C 1
ATOM 2331 O O . ASN A 1 294 ? -10.033 -2.194 2.350 1.00 93.19 294 ASN A O 1
ATOM 2335 N N . THR A 1 295 ? -9.645 -2.453 0.157 1.00 92.81 295 THR A N 1
ATOM 2336 C CA . THR A 1 295 ? -8.239 -2.828 0.284 1.00 92.81 295 THR A CA 1
ATOM 2337 C C . THR A 1 295 ? -7.365 -1.753 -0.348 1.00 92.81 295 THR A C 1
ATOM 2339 O O . THR A 1 295 ? -7.441 -1.483 -1.551 1.00 92.81 295 THR A O 1
ATOM 2342 N N . TYR A 1 296 ? -6.509 -1.141 0.461 1.00 93.31 296 TYR A N 1
ATOM 2343 C CA . TYR A 1 296 ? -5.503 -0.193 0.017 1.00 93.31 296 TYR A CA 1
ATOM 2344 C C . TYR A 1 296 ? -4.119 -0.736 0.331 1.00 93.31 296 TYR A C 1
ATOM 2346 O O . TYR A 1 296 ? -3.710 -0.788 1.485 1.00 93.31 296 TYR A O 1
ATOM 2354 N N . ILE A 1 297 ? -3.417 -1.144 -0.723 1.00 90.25 297 ILE A N 1
ATOM 2355 C CA . ILE A 1 297 ? -2.064 -1.674 -0.620 1.00 90.25 297 ILE A CA 1
ATOM 2356 C C . ILE A 1 297 ? -1.173 -0.877 -1.554 1.00 90.25 297 ILE A C 1
ATOM 2358 O O . ILE A 1 297 ? -1.439 -0.823 -2.759 1.00 90.25 297 ILE A O 1
ATOM 2362 N N . ASP A 1 298 ? -0.156 -0.233 -0.994 1.00 86.69 298 ASP A N 1
ATOM 2363 C CA . ASP A 1 298 ? 0.765 0.637 -1.722 1.00 86.69 298 ASP A CA 1
ATOM 2364 C C . ASP A 1 298 ? 2.209 0.352 -1.311 1.00 86.69 298 ASP A C 1
ATOM 2366 O O . ASP A 1 298 ? 2.744 0.980 -0.402 1.00 86.69 298 ASP A O 1
ATOM 2370 N N . SER A 1 299 ? 2.872 -0.548 -2.045 1.00 84.38 299 SER A N 1
ATOM 2371 C CA . SER A 1 299 ? 4.274 -0.895 -1.783 1.00 84.38 299 SER A CA 1
ATOM 2372 C C . SER A 1 299 ? 5.288 0.196 -2.118 1.00 84.38 299 SER A C 1
ATOM 2374 O O . SER A 1 299 ? 6.492 -0.048 -2.065 1.00 84.38 299 SER A O 1
ATOM 2376 N N . SER A 1 300 ? 4.822 1.373 -2.542 1.00 79.31 300 SER A N 1
ATOM 2377 C CA . SER A 1 300 ? 5.660 2.561 -2.685 1.00 79.31 300 SER A CA 1
ATOM 2378 C C . SER A 1 300 ? 5.584 3.502 -1.479 1.00 79.31 300 SER A C 1
ATOM 2380 O O . SER A 1 300 ? 6.418 4.405 -1.389 1.00 79.31 300 SER A O 1
ATOM 2382 N N . ALA A 1 301 ? 4.609 3.320 -0.581 1.00 87.25 301 ALA A N 1
ATOM 2383 C CA . ALA A 1 301 ? 4.537 4.057 0.676 1.00 87.25 301 ALA A CA 1
ATOM 2384 C C . ALA A 1 301 ? 5.650 3.592 1.620 1.00 87.25 301 ALA A C 1
ATOM 2386 O O . ALA A 1 301 ? 6.071 2.433 1.575 1.00 87.25 301 ALA A O 1
ATOM 2387 N N . SER A 1 302 ? 6.138 4.488 2.480 1.00 90.12 302 SER A N 1
ATOM 2388 C CA . SER A 1 302 ? 7.252 4.128 3.353 1.00 90.12 302 SER A CA 1
ATOM 2389 C C . SER A 1 302 ? 6.867 3.123 4.433 1.00 90.12 302 SER A C 1
ATOM 2391 O O . SER A 1 302 ? 7.732 2.382 4.874 1.00 90.12 302 SER A O 1
ATOM 2393 N N . SER A 1 303 ? 5.608 3.169 4.870 1.00 96.44 303 SER A N 1
ATOM 2394 C CA . SER A 1 303 ? 5.059 2.491 6.047 1.00 96.44 303 SER A CA 1
ATOM 2395 C C . SER A 1 303 ? 3.531 2.546 6.001 1.00 96.44 303 SER A C 1
ATOM 2397 O O . SER A 1 303 ? 2.949 3.421 5.340 1.00 96.44 303 SER A O 1
ATOM 2399 N N . THR A 1 304 ? 2.859 1.679 6.742 1.00 98.25 304 THR A N 1
ATOM 2400 C CA . THR A 1 304 ? 1.416 1.754 6.967 1.00 98.25 304 THR A CA 1
ATOM 2401 C C . THR A 1 304 ? 1.039 2.987 7.800 1.00 98.25 304 THR A C 1
ATOM 2403 O O . THR A 1 304 ? -0.016 3.587 7.562 1.00 98.25 304 THR A O 1
ATOM 2406 N N . SER A 1 305 ? 1.904 3.470 8.698 1.00 98.44 305 SER A N 1
ATOM 2407 C CA . SER A 1 305 ? 1.697 4.746 9.405 1.00 98.44 305 SER A CA 1
ATOM 2408 C C . SER A 1 305 ? 1.652 5.952 8.456 1.00 98.44 305 SER A C 1
ATOM 2410 O O . SER A 1 305 ? 0.843 6.864 8.667 1.00 98.44 305 SER A O 1
ATOM 2412 N N . GLU A 1 306 ? 2.446 5.959 7.374 1.00 97.25 306 GLU A 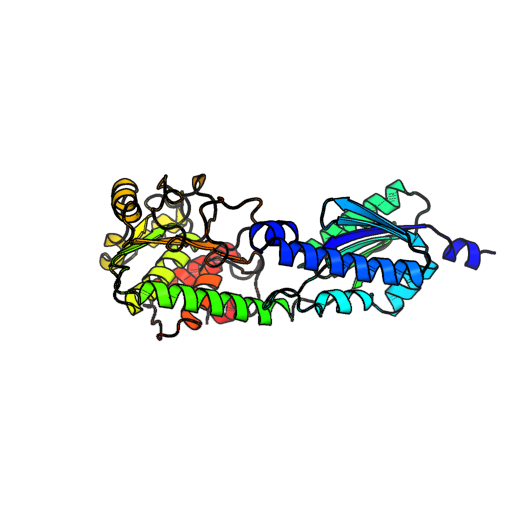N 1
ATOM 2413 C CA . GLU A 1 306 ? 2.341 6.962 6.297 1.00 97.25 306 GLU A CA 1
ATOM 2414 C C . GLU A 1 306 ? 0.958 6.886 5.633 1.00 97.25 306 GLU A C 1
ATOM 2416 O O . GLU A 1 306 ? 0.268 7.904 5.519 1.00 97.25 306 GLU A O 1
ATOM 2421 N N . ILE A 1 307 ? 0.522 5.678 5.253 1.00 97.06 307 ILE A N 1
ATOM 2422 C CA . ILE A 1 307 ? -0.784 5.444 4.619 1.00 97.06 307 ILE A CA 1
ATOM 2423 C C . ILE A 1 307 ? -1.914 5.940 5.524 1.00 97.06 307 ILE A C 1
ATOM 2425 O O . ILE A 1 307 ? -2.763 6.716 5.085 1.00 97.06 307 ILE A O 1
ATOM 2429 N N . MET A 1 308 ? -1.931 5.547 6.798 1.00 98.44 308 MET A N 1
ATOM 2430 C CA . MET A 1 308 ? -3.006 5.928 7.717 1.00 98.44 308 MET A CA 1
ATOM 2431 C C . MET A 1 308 ? -3.013 7.424 8.035 1.00 98.44 308 MET A C 1
ATOM 2433 O O . MET A 1 308 ? -4.088 8.011 8.187 1.00 98.44 308 MET A O 1
ATOM 2437 N N . SER A 1 309 ? -1.845 8.070 8.057 1.00 97.12 309 SER A N 1
ATOM 2438 C CA . SER A 1 309 ? -1.744 9.529 8.164 1.00 97.12 309 SER A CA 1
ATOM 2439 C C . SER A 1 309 ? -2.363 10.229 6.950 1.00 97.12 309 SER A C 1
ATOM 2441 O O . SER A 1 309 ? -3.092 11.211 7.104 1.00 97.12 309 SER A O 1
ATOM 2443 N N . GLU A 1 310 ? -2.147 9.713 5.737 1.00 95.12 310 GLU A N 1
ATOM 2444 C CA . GLU A 1 310 ? -2.814 10.228 4.538 1.00 95.12 310 GLU A CA 1
ATOM 2445 C C . GLU A 1 310 ? -4.329 9.965 4.570 1.00 95.12 310 GLU A C 1
ATOM 2447 O O . GLU A 1 310 ? -5.110 10.875 4.278 1.00 95.12 310 GLU A O 1
ATOM 2452 N N . VAL A 1 311 ? -4.775 8.769 4.982 1.00 97.12 311 VAL A N 1
ATOM 2453 C CA . VAL A 1 311 ? -6.208 8.466 5.162 1.00 97.12 311 VAL A CA 1
ATOM 2454 C C . VAL A 1 311 ? -6.848 9.488 6.099 1.00 97.12 311 VAL A C 1
ATOM 2456 O O . VAL A 1 311 ? -7.866 10.073 5.730 1.00 97.12 311 VAL A O 1
ATOM 2459 N N . ALA A 1 312 ? -6.230 9.769 7.254 1.00 97.06 312 ALA A N 1
ATOM 2460 C CA . ALA A 1 312 ? -6.708 10.761 8.217 1.00 97.06 312 ALA A CA 1
ATOM 2461 C C . ALA A 1 312 ? -6.895 12.155 7.590 1.00 97.06 312 ALA A C 1
ATOM 2463 O O . ALA A 1 312 ? -7.904 12.812 7.854 1.00 97.06 312 ALA A O 1
ATOM 2464 N N . GLN A 1 313 ? -5.969 12.588 6.726 1.00 94.31 313 GLN A N 1
ATOM 2465 C CA . GLN A 1 313 ? -6.050 13.873 6.016 1.00 94.31 313 GLN A CA 1
ATOM 2466 C C . GLN A 1 313 ? -7.181 13.918 4.980 1.00 94.31 313 GLN A C 1
ATOM 2468 O O . GLN A 1 313 ? -7.768 14.977 4.750 1.00 94.31 313 GLN A O 1
ATOM 2473 N N . PHE A 1 314 ? -7.492 12.787 4.341 1.00 94.62 314 PHE A N 1
ATOM 2474 C CA . PHE A 1 314 ? -8.552 12.699 3.334 1.00 94.62 314 PHE A CA 1
ATOM 2475 C C . PHE A 1 314 ? -9.936 12.364 3.905 1.00 94.62 314 PHE A C 1
ATOM 2477 O O . PHE A 1 314 ? -10.917 12.378 3.148 1.00 94.62 314 PHE A O 1
ATOM 2484 N N . MET A 1 315 ? -10.049 12.107 5.213 1.00 96.31 315 MET A N 1
ATOM 2485 C CA . MET A 1 315 ? -11.343 11.932 5.870 1.00 96.31 315 MET A CA 1
ATOM 2486 C C . MET A 1 315 ? -12.214 13.193 5.703 1.00 96.31 315 MET A C 1
ATOM 2488 O O . MET A 1 315 ? -11.731 14.313 5.875 1.00 96.31 315 MET A O 1
ATOM 2492 N N . PRO A 1 316 ? -13.523 13.054 5.413 1.00 92.75 316 PRO A N 1
ATOM 2493 C CA . PRO A 1 316 ? -14.431 14.200 5.311 1.00 92.75 316 PRO A CA 1
ATOM 2494 C C . PRO A 1 316 ? -14.563 15.007 6.609 1.00 92.75 316 PRO A C 1
ATOM 2496 O O . PRO A 1 316 ? -14.778 16.218 6.569 1.00 92.75 316 PRO A O 1
ATOM 2499 N N . LYS A 1 317 ? -14.465 14.337 7.764 1.00 95.12 317 LYS A N 1
ATOM 2500 C CA . LYS A 1 317 ? -14.437 14.978 9.082 1.00 95.12 317 LYS A CA 1
ATOM 2501 C C . LYS A 1 317 ? -12.991 15.246 9.477 1.00 95.12 317 LYS A C 1
ATOM 2503 O O . LYS A 1 317 ? -12.141 14.380 9.306 1.00 95.12 317 LYS A O 1
ATOM 2508 N N . ARG A 1 318 ? -12.729 16.420 10.059 1.00 94.94 318 ARG A N 1
ATOM 2509 C CA . ARG A 1 318 ? -11.395 16.785 10.552 1.00 94.94 318 ARG A CA 1
ATOM 2510 C C . ARG A 1 318 ? -10.968 15.836 11.673 1.00 94.94 318 ARG A C 1
ATOM 2512 O O . ARG A 1 318 ? -11.477 15.942 12.788 1.00 94.94 318 ARG A O 1
ATOM 2519 N N . VAL A 1 319 ? -10.017 14.959 11.369 1.00 96.00 319 VAL A N 1
ATOM 2520 C CA . VAL A 1 319 ? -9.378 14.070 12.342 1.00 96.00 319 VAL A CA 1
ATOM 2521 C C . VAL A 1 319 ? -8.352 14.873 13.135 1.00 96.00 319 VAL A C 1
ATOM 2523 O O . VAL A 1 319 ? -7.485 15.522 12.554 1.00 96.00 319 VAL A O 1
ATOM 2526 N N . ASN A 1 320 ? -8.461 14.855 14.463 1.00 91.50 320 ASN A N 1
ATOM 2527 C CA . ASN A 1 320 ? -7.474 15.465 15.353 1.00 91.50 320 ASN A CA 1
ATOM 2528 C C . ASN A 1 320 ? -6.799 14.354 16.148 1.00 91.50 320 ASN A C 1
ATOM 2530 O O . ASN A 1 320 ? -7.410 13.784 17.050 1.00 91.50 320 ASN A O 1
ATOM 2534 N N . LEU A 1 321 ? -5.552 14.048 15.804 1.00 95.44 321 LEU A N 1
ATOM 2535 C CA . LEU A 1 321 ? -4.756 13.074 16.539 1.00 95.44 321 LEU A CA 1
ATOM 2536 C C . LEU A 1 321 ? -4.205 13.723 17.812 1.00 95.44 321 LEU A C 1
ATOM 2538 O O . LEU A 1 321 ? -3.788 14.885 17.799 1.00 95.44 321 LEU A O 1
ATOM 2542 N N . SER A 1 322 ? -4.208 12.982 18.920 1.00 96.00 322 SER A N 1
ATOM 2543 C CA . SER A 1 322 ? -3.509 13.417 20.129 1.00 96.00 322 SER A CA 1
ATOM 2544 C C . SER A 1 322 ? -1.998 13.421 19.884 1.00 96.00 322 SER A C 1
ATOM 2546 O O . SER A 1 322 ? -1.500 12.740 18.986 1.00 96.00 322 SER A O 1
ATOM 2548 N N . LYS A 1 323 ? -1.245 14.166 20.703 1.00 96.38 323 LYS A N 1
ATOM 2549 C CA . LYS A 1 323 ? 0.224 14.188 20.611 1.00 96.38 323 LYS A CA 1
ATOM 2550 C C . LYS A 1 323 ? 0.823 12.783 20.733 1.00 96.38 323 LYS A C 1
ATOM 2552 O O . LYS A 1 323 ? 1.795 12.471 20.060 1.00 96.38 323 LYS A O 1
ATOM 2557 N N . GLU A 1 324 ? 0.231 11.955 21.586 1.00 96.50 324 GLU A N 1
ATOM 2558 C CA . GLU A 1 324 ? 0.662 10.582 21.827 1.00 96.50 324 GLU A CA 1
ATOM 2559 C C . GLU A 1 324 ? 0.424 9.689 20.599 1.00 96.50 324 GLU A C 1
ATOM 2561 O O . GLU A 1 324 ? 1.354 9.032 20.142 1.00 96.50 324 GLU A O 1
ATOM 2566 N N . ILE A 1 325 ? -0.767 9.753 19.984 1.00 97.62 325 ILE A N 1
ATOM 2567 C CA . ILE A 1 325 ? -1.064 9.029 18.736 1.00 97.62 325 ILE A CA 1
ATOM 2568 C C . ILE A 1 325 ? -0.147 9.497 17.598 1.00 97.62 325 ILE A C 1
ATOM 2570 O O . ILE A 1 325 ? 0.414 8.674 16.877 1.00 97.62 325 ILE A O 1
ATOM 2574 N N . ALA A 1 326 ? 0.034 10.812 17.444 1.00 97.19 326 ALA A N 1
ATOM 2575 C CA . ALA A 1 326 ? 0.897 11.372 16.409 1.00 97.19 326 ALA A CA 1
ATOM 2576 C C . ALA A 1 326 ? 2.363 10.937 16.584 1.00 97.19 326 ALA A C 1
ATOM 2578 O O . ALA A 1 326 ? 3.020 10.587 15.607 1.00 97.19 326 ALA A O 1
ATOM 2579 N N . GLN A 1 327 ? 2.864 10.896 17.825 1.00 97.19 327 GLN A N 1
ATOM 2580 C CA . GLN A 1 327 ? 4.211 10.404 18.121 1.00 97.19 327 GLN A CA 1
ATOM 2581 C C . GLN A 1 327 ? 4.371 8.928 17.743 1.00 97.19 327 GLN A C 1
ATOM 2583 O O . GLN A 1 327 ? 5.405 8.557 17.197 1.00 97.19 327 GLN A O 1
ATOM 2588 N N . MET A 1 328 ? 3.358 8.096 17.997 1.00 97.31 328 MET A N 1
ATOM 2589 C CA . MET A 1 328 ? 3.396 6.680 17.626 1.00 97.31 328 MET A CA 1
ATOM 2590 C C . MET A 1 328 ? 3.388 6.468 16.116 1.00 97.31 328 MET A C 1
ATOM 2592 O O . MET A 1 328 ? 4.197 5.694 15.615 1.00 97.31 328 MET A O 1
ATOM 2596 N N . GLY A 1 329 ? 2.553 7.209 15.387 1.00 97.38 329 GLY A N 1
ATOM 2597 C CA . GLY A 1 329 ? 2.589 7.211 13.924 1.00 97.38 329 GLY A CA 1
ATOM 2598 C C . GLY A 1 329 ? 3.956 7.621 13.368 1.00 97.38 329 GLY A C 1
ATOM 2599 O O . GLY A 1 329 ? 4.486 6.979 12.465 1.00 97.38 329 GLY A O 1
ATOM 2600 N N . LEU A 1 330 ? 4.573 8.656 13.951 1.00 97.56 330 LEU A N 1
ATOM 2601 C CA . LEU A 1 330 ? 5.912 9.092 13.555 1.00 97.56 330 LEU A CA 1
ATOM 2602 C C . LEU A 1 330 ? 6.980 8.030 13.853 1.00 97.56 330 LEU A C 1
ATOM 2604 O O . LEU A 1 330 ? 7.880 7.834 13.041 1.00 97.56 330 LEU A O 1
ATOM 2608 N N . ASN A 1 331 ? 6.881 7.338 14.991 1.00 96.75 331 ASN A N 1
ATOM 2609 C CA . ASN A 1 331 ? 7.796 6.254 15.349 1.00 96.75 331 ASN A CA 1
ATOM 2610 C C . ASN A 1 331 ? 7.737 5.101 14.332 1.00 96.75 331 ASN A C 1
ATOM 2612 O O . ASN A 1 331 ? 8.794 4.597 13.956 1.00 96.75 331 ASN A O 1
ATOM 2616 N N . GLY A 1 332 ? 6.539 4.741 13.856 1.00 97.12 332 GLY A N 1
ATOM 2617 C CA . GLY A 1 332 ? 6.345 3.754 12.788 1.00 97.12 332 GLY A CA 1
ATOM 2618 C C . GLY A 1 332 ? 7.044 4.153 11.488 1.00 97.12 332 GLY A C 1
ATOM 2619 O O . GLY A 1 332 ? 7.913 3.434 10.997 1.00 97.12 332 GLY A O 1
ATOM 2620 N N . ILE A 1 333 ? 6.792 5.381 11.010 1.00 97.25 333 ILE A N 1
ATOM 2621 C CA . ILE A 1 333 ? 7.475 5.933 9.825 1.00 97.25 333 ILE A CA 1
ATOM 2622 C C . ILE A 1 333 ? 9.002 5.902 10.006 1.00 97.25 333 ILE A C 1
ATOM 2624 O O . ILE A 1 333 ? 9.736 5.519 9.092 1.00 97.25 333 ILE A O 1
ATOM 2628 N N . PHE A 1 334 ? 9.508 6.314 11.172 1.00 96.00 334 PHE A N 1
ATOM 2629 C CA . PHE A 1 334 ? 10.945 6.333 11.459 1.00 96.00 334 PHE A CA 1
ATOM 2630 C C . PHE A 1 334 ? 11.573 4.935 11.462 1.00 96.00 334 PHE A C 1
ATOM 2632 O O . PHE A 1 334 ? 12.717 4.804 11.018 1.00 96.00 334 PHE A O 1
ATOM 2639 N N . LEU A 1 335 ? 10.864 3.918 11.958 1.00 94.75 335 LEU A N 1
ATOM 2640 C CA . LEU A 1 335 ? 11.351 2.541 12.001 1.00 94.75 335 LEU A CA 1
ATOM 2641 C C . LEU A 1 335 ? 11.542 1.995 10.578 1.00 94.75 335 LEU A C 1
ATOM 2643 O O . LEU A 1 335 ? 12.665 1.658 10.193 1.00 94.75 335 LEU A O 1
ATOM 2647 N N . ASP A 1 336 ? 10.485 2.012 9.769 1.00 92.69 336 ASP A N 1
ATOM 2648 C CA . ASP A 1 336 ? 10.485 1.416 8.427 1.00 92.69 336 ASP A CA 1
ATOM 2649 C C . ASP A 1 336 ? 11.386 2.129 7.429 1.00 92.69 336 ASP A C 1
ATOM 2651 O O . ASP A 1 336 ? 12.023 1.516 6.558 1.00 92.69 336 ASP A O 1
ATOM 2655 N N . THR A 1 337 ? 11.484 3.447 7.582 1.00 90.25 337 THR A N 1
ATOM 2656 C CA . THR A 1 337 ? 12.377 4.260 6.763 1.00 90.25 337 THR A CA 1
ATOM 2657 C C . THR A 1 337 ? 13.825 4.197 7.225 1.00 90.25 337 THR A C 1
ATOM 2659 O O . THR A 1 337 ? 14.678 4.800 6.573 1.00 90.25 337 THR A O 1
ATOM 2662 N N . GLN A 1 338 ? 14.137 3.510 8.329 1.00 91.00 338 GLN A N 1
ATOM 2663 C CA . GLN A 1 338 ? 15.450 3.561 8.974 1.00 91.00 338 GLN A CA 1
ATOM 2664 C C . GLN A 1 338 ? 15.908 5.010 9.182 1.00 91.00 338 GLN A C 1
ATOM 2666 O O . GLN A 1 338 ? 16.957 5.414 8.691 1.00 91.00 338 GLN A O 1
ATOM 2671 N N . GLN A 1 339 ? 15.093 5.812 9.868 1.00 91.25 339 GLN A N 1
ATOM 2672 C CA . GLN A 1 339 ? 15.351 7.234 10.124 1.00 91.25 339 GLN A CA 1
ATOM 2673 C C . GLN A 1 339 ? 15.464 8.061 8.830 1.00 91.25 339 GLN A C 1
ATOM 2675 O O . GLN A 1 339 ? 16.371 8.874 8.662 1.00 91.25 339 GLN A O 1
ATOM 2680 N N . PHE A 1 340 ? 14.522 7.853 7.908 1.00 88.00 340 PHE A N 1
ATOM 2681 C CA . PHE A 1 340 ? 14.458 8.500 6.597 1.00 88.00 340 PHE A CA 1
ATOM 2682 C C . PHE A 1 340 ? 15.602 8.168 5.615 1.00 88.00 340 PHE A C 1
ATOM 2684 O O . PHE A 1 340 ? 15.870 8.932 4.682 1.00 88.00 340 PHE A O 1
ATOM 2691 N N . HIS A 1 341 ? 16.260 7.018 5.764 1.00 75.19 341 HIS A N 1
ATOM 2692 C CA . HIS A 1 341 ? 17.288 6.544 4.831 1.00 75.19 341 HIS A CA 1
ATOM 2693 C C . HIS A 1 341 ? 16.761 5.596 3.738 1.00 75.19 341 HIS A C 1
ATOM 2695 O O . HIS A 1 341 ? 17.405 5.445 2.696 1.00 75.19 341 HIS A O 1
ATOM 2701 N N . LYS A 1 342 ? 15.593 4.976 3.934 1.00 74.56 342 LYS A N 1
ATOM 2702 C CA . LYS A 1 342 ? 15.003 3.951 3.060 1.00 74.56 342 LYS A CA 1
ATOM 2703 C C . LYS A 1 342 ? 13.563 4.310 2.684 1.00 74.56 342 LYS A C 1
ATOM 2705 O O . LYS A 1 342 ? 12.806 4.764 3.529 1.00 74.56 342 LYS A O 1
ATOM 2710 N N . ALA A 1 343 ? 13.193 4.067 1.420 1.00 74.19 343 ALA A N 1
ATOM 2711 C CA . ALA A 1 343 ? 11.815 4.172 0.914 1.00 74.19 343 ALA A CA 1
ATOM 2712 C C . ALA A 1 343 ? 11.101 5.505 1.238 1.00 74.19 343 ALA A C 1
ATOM 2714 O O . ALA A 1 343 ? 9.890 5.548 1.416 1.00 74.19 343 ALA A O 1
ATOM 2715 N N . VAL A 1 344 ? 11.855 6.607 1.304 1.00 77.69 344 VAL A N 1
ATOM 2716 C CA . VAL A 1 344 ? 11.320 7.932 1.637 1.00 77.69 344 VAL A CA 1
ATOM 2717 C C . VAL A 1 344 ? 10.875 8.668 0.388 1.00 77.69 344 VAL A C 1
ATOM 2719 O O . VAL A 1 344 ? 11.592 8.729 -0.614 1.00 77.69 344 VAL A O 1
ATOM 2722 N N . SER A 1 345 ? 9.724 9.322 0.483 1.00 79.00 345 SER A N 1
ATOM 2723 C CA . SER A 1 345 ? 9.240 10.248 -0.531 1.00 79.00 345 SER A CA 1
ATOM 2724 C C . SER A 1 345 ? 8.758 11.563 0.090 1.00 79.00 345 SER A C 1
ATOM 2726 O O . SER A 1 345 ? 8.730 11.746 1.306 1.00 79.00 345 SER A O 1
ATOM 2728 N N . SER A 1 346 ? 8.330 12.510 -0.748 1.00 79.00 346 SER A N 1
ATOM 2729 C CA . SER A 1 346 ? 7.661 13.723 -0.261 1.00 79.00 346 SER A CA 1
ATOM 2730 C C . SER A 1 346 ? 6.388 13.416 0.537 1.00 79.00 346 SER A C 1
ATOM 2732 O O . SER A 1 346 ? 5.997 14.227 1.367 1.00 79.00 346 SER A O 1
ATOM 2734 N N . ARG A 1 347 ? 5.729 12.276 0.278 1.00 83.81 347 ARG A N 1
ATOM 2735 C CA . ARG A 1 347 ? 4.540 11.830 1.022 1.00 83.81 347 ARG A CA 1
ATOM 2736 C C . ARG A 1 347 ? 4.894 11.482 2.458 1.00 83.81 347 ARG A C 1
ATOM 2738 O O . ARG A 1 347 ? 4.266 12.005 3.366 1.00 83.81 347 ARG A O 1
ATOM 2745 N N . THR A 1 348 ? 5.989 10.756 2.643 1.00 86.12 348 THR A N 1
ATOM 2746 C CA . THR A 1 348 ? 6.561 10.427 3.949 1.00 86.12 348 THR A CA 1
ATOM 2747 C C . THR A 1 348 ? 6.810 11.680 4.792 1.00 86.12 348 THR A C 1
ATOM 2749 O O . THR A 1 348 ? 6.377 11.761 5.940 1.00 86.12 348 THR A O 1
ATOM 2752 N N . PHE A 1 349 ? 7.424 12.713 4.200 1.00 87.56 349 PHE A N 1
ATOM 2753 C CA . PHE A 1 349 ? 7.634 13.991 4.888 1.00 87.56 349 PHE A CA 1
ATOM 2754 C C . PHE A 1 349 ? 6.333 14.755 5.160 1.00 87.56 349 PHE A C 1
ATOM 2756 O O . PHE A 1 349 ? 6.212 15.350 6.222 1.00 87.56 349 PHE A O 1
ATOM 2763 N N . MET A 1 350 ? 5.358 14.736 4.243 1.00 87.00 350 MET A N 1
ATOM 2764 C CA . MET A 1 350 ? 4.040 15.345 4.483 1.00 87.00 350 MET A CA 1
ATOM 2765 C C . MET A 1 350 ? 3.249 14.622 5.577 1.00 87.00 350 MET A C 1
ATOM 2767 O O . MET A 1 350 ? 2.486 15.270 6.278 1.00 87.00 350 MET A O 1
ATOM 2771 N N . ALA A 1 351 ? 3.391 13.303 5.704 1.00 90.75 351 ALA A N 1
ATOM 2772 C CA . ALA A 1 351 ? 2.771 12.530 6.775 1.00 90.75 351 ALA A CA 1
ATOM 2773 C C . ALA A 1 351 ? 3.433 12.805 8.135 1.00 90.75 351 ALA A C 1
ATOM 2775 O O . ALA A 1 351 ? 2.759 12.781 9.157 1.00 90.75 351 ALA A O 1
ATOM 2776 N N . SER A 1 352 ? 4.741 13.081 8.138 1.00 90.31 352 SER A N 1
ATOM 2777 C CA . SER A 1 352 ? 5.517 13.382 9.349 1.00 90.31 352 SER A CA 1
ATOM 2778 C C . SER A 1 352 ? 5.398 14.834 9.837 1.00 90.31 352 SER A C 1
ATOM 2780 O O . SER A 1 352 ? 5.794 15.116 10.969 1.00 90.31 352 SER A O 1
ATOM 2782 N N . ALA A 1 353 ? 4.934 15.751 8.983 1.00 84.56 353 ALA A N 1
ATOM 2783 C CA . ALA A 1 353 ? 4.784 17.183 9.264 1.00 84.56 353 ALA A CA 1
ATOM 2784 C C . ALA A 1 353 ? 3.422 17.497 9.893 1.00 84.56 353 ALA A C 1
ATOM 2786 O O . ALA A 1 353 ? 3.399 18.335 10.826 1.00 84.56 353 ALA A O 1
#

Foldseek 3Di:
DVVVVQQAAKKKKKKFWPLLLVCVFQDDPQLSVVLQVQVVVLVVVCVVPFQKDWDDPDRRIIMIMHGPNSVVVCVVVLVCSQVSSQPPPSDQLDGIAMEMFMEDADNDPVNRVVRGVVQRVVCVVQPGNKYWYDYPPDDTDIGGDNDPPNVVSLLVLLLLLLVLVLVLLLDPLAQEEEEWEFAQDELQSVLLSLLVVLLSVLSVHHYAYEYDHHHPHRVVLLVVDDPVNVVRYDYLVVVVVQQCDPNYAYEYFADQDQVRTNHPCNLVRPQQSSYAYQHLDSDSHHDPSHDSSRYDYHVLAQGSLLSSLSSQVSNPGNRDRDPSSLVSSLVRSCVSCVNVVRSDDVSSVVSND

Secondary structure (DSSP, 8-state):
-HHHHHHT-EEEEEEEETTHHHHHHHS-HHHHHHHHHHHHHHHHHHHHHSS-EEEEEETTEEEEEEEHHHHHHHHHTTTTTHHHHHT---STT----EEEEEEES-S-HHHHHHHHHHHHHHHHHTTSSEEEEEETTSPPEEEE--SSSHHHHHHHHHHHHHHHHHHHHH-TT--EEEEE--SSB-HHHHHHHHHHHHHHHHTT-EEEEE---B-HHHHHHHTTS-HHHHTTB--HHHHHHHHTSTTEEEEEES---GGGSSSS-GGG-S-GGGEEEEE-S--S---TTS-GGGEEE-TTSS-HHHHHHHHHHHSSS-----HHHHHHHHHHHHHHTTTTTSS--HHHHHHH-

Sequence (353 aa):
MINKYTNERTVIGELEIDNFQQYVVILPEEDVFAIQSKMLDILDELVEKYNIVYRQYVNGKYIIITNQETLTHFEKTSFKFFDKFRKANIVEGISLSASMGIGAGTSSNATLLKLAKRGLLEAQSRGGDQISVSYDTNKPVYYGSISEITRTLSKVKIKQIARTLANKLDSPQIKNVVIFGHKEADLDAVGAALITLGITQTYKVNTYIQNLTFDSTAQAVVDTLSDEYKSLFISPGKARKFISKKDTLAIIVDTSNEDEIETLGIFKHPDKENIFIFDHHRIESLSHNISKSNTYIDSSASSTSEIMSEVAQFMPKRVNLSKEIAQMGLNGIFLDTQQFHKAVSSRTFMASA